Protein AF-A0A7L4R9Q5-F1 (afdb_monomer)

Radius of gyration: 20.65 Å; Cα contacts (8 Å, |Δi|>4): 278; chains: 1; bounding box: 43×70×48 Å

Foldseek 3Di:
DDDDDDDDDPPPPPVVNVVLVPPCPVPDDDDDDPDDDDPDDDDLQVRLVVVQVVLVPDQLVSNVVPDDDDPDDDPQRVLVVCVVVSHFFAAQLSVVNNVVVHPDDDDDDGQKDKAADAAPDFAAQKDWDWDDDPNAIAIEIEGDPPVRGRDGQKIKMAGPPQWDWDDPDRNYIYIDGHPPRIDMAHAQDNDDPFDAQADNPRRHGHDDGDDPDPDPD

Structure (mmCIF, N/CA/C/O backbone):
data_AF-A0A7L4R9Q5-F1
#
_entry.id   AF-A0A7L4R9Q5-F1
#
loop_
_atom_site.group_PDB
_atom_site.id
_atom_site.type_symbol
_atom_site.label_atom_id
_atom_site.label_alt_id
_atom_site.label_comp_id
_atom_site.label_asym_id
_atom_site.label_entity_id
_atom_site.label_seq_id
_atom_site.pdbx_PDB_ins_code
_atom_site.Cartn_x
_atom_site.Cartn_y
_atom_site.Cartn_z
_atom_site.occupancy
_atom_site.B_iso_or_equiv
_atom_site.auth_seq_id
_atom_site.auth_comp_id
_atom_site.auth_asym_id
_atom_site.auth_atom_id
_atom_site.pdbx_PDB_model_num
ATOM 1 N N . MET A 1 1 ? -23.147 -48.411 -27.641 1.00 33.69 1 MET A N 1
ATOM 2 C CA . MET A 1 1 ? -22.406 -47.589 -26.662 1.00 33.69 1 MET A CA 1
ATOM 3 C C . MET A 1 1 ? -21.949 -46.334 -27.390 1.00 33.69 1 MET A C 1
ATOM 5 O O . MET A 1 1 ? -21.093 -46.441 -28.255 1.00 33.69 1 MET A O 1
ATOM 9 N N . GLY A 1 2 ? -22.630 -45.205 -27.176 1.00 26.92 2 GLY A N 1
ATOM 10 C CA . GLY A 1 2 ? -22.383 -43.950 -27.895 1.00 26.92 2 GLY A CA 1
ATOM 11 C C . GLY A 1 2 ? -21.597 -42.968 -27.030 1.00 26.92 2 GLY A C 1
ATOM 12 O O . GLY A 1 2 ? -21.987 -42.714 -25.894 1.00 26.92 2 GLY A O 1
ATOM 13 N N . ASN A 1 3 ? -20.496 -42.443 -27.567 1.00 26.27 3 ASN A N 1
ATOM 14 C CA . ASN A 1 3 ? -19.662 -41.425 -26.931 1.00 26.27 3 ASN A CA 1
ATOM 15 C C . ASN A 1 3 ? -20.356 -40.056 -26.985 1.00 26.27 3 ASN A C 1
ATOM 17 O O . ASN A 1 3 ? -20.671 -39.564 -28.066 1.00 26.27 3 ASN A O 1
ATOM 21 N N . ILE A 1 4 ? -20.549 -39.426 -25.826 1.00 27.14 4 ILE A N 1
ATOM 22 C CA . ILE A 1 4 ? -20.999 -38.034 -25.715 1.00 27.14 4 ILE A CA 1
ATOM 23 C C . ILE A 1 4 ? -19.756 -37.137 -25.737 1.00 27.14 4 ILE A C 1
ATOM 25 O O . ILE A 1 4 ? -18.959 -37.141 -24.800 1.00 27.14 4 ILE A O 1
ATOM 29 N N . GLN A 1 5 ? -19.583 -36.368 -26.814 1.00 25.69 5 GLN A N 1
ATOM 30 C CA . GLN A 1 5 ? -18.637 -35.253 -26.860 1.00 25.69 5 GLN A CA 1
ATOM 31 C C . GLN A 1 5 ? -19.241 -34.056 -26.118 1.00 25.69 5 GLN A C 1
ATOM 33 O O . GLN A 1 5 ? -20.231 -33.476 -26.559 1.00 25.69 5 GLN A O 1
ATOM 38 N N . ILE A 1 6 ? -18.633 -33.668 -24.996 1.00 29.45 6 ILE A N 1
ATOM 39 C CA . ILE A 1 6 ? -18.955 -32.414 -24.310 1.00 29.45 6 ILE A CA 1
ATOM 40 C C . ILE A 1 6 ? -18.209 -31.293 -25.036 1.00 29.45 6 ILE A C 1
ATOM 42 O O . ILE A 1 6 ? -16.989 -31.161 -24.922 1.00 29.45 6 ILE A O 1
ATOM 46 N N . ALA A 1 7 ? -18.945 -30.496 -25.810 1.00 25.72 7 ALA A N 1
ATOM 47 C CA . ALA A 1 7 ? -18.434 -29.269 -26.400 1.00 25.72 7 ALA A CA 1
ATOM 48 C C . ALA A 1 7 ? -18.023 -28.300 -25.278 1.00 25.72 7 ALA A C 1
ATOM 50 O O . ALA A 1 7 ? -18.840 -27.910 -24.442 1.00 25.72 7 ALA A O 1
ATOM 51 N N . ARG A 1 8 ? -16.741 -27.919 -25.244 1.00 28.39 8 ARG A N 1
ATOM 52 C CA . ARG A 1 8 ? -16.249 -26.848 -24.370 1.00 28.39 8 ARG A CA 1
ATOM 53 C C . ARG A 1 8 ? -16.866 -25.529 -24.832 1.00 28.39 8 ARG A C 1
ATOM 55 O O . ARG A 1 8 ? -16.618 -25.096 -25.955 1.00 28.39 8 ARG A O 1
ATOM 62 N N . ALA A 1 9 ? -17.649 -24.899 -23.961 1.00 27.81 9 ALA A N 1
ATOM 63 C CA . ALA A 1 9 ? -18.104 -23.531 -24.163 1.00 27.81 9 ALA A CA 1
ATOM 64 C C . ALA A 1 9 ? -16.887 -22.591 -24.312 1.00 27.81 9 ALA A C 1
ATOM 66 O O . ALA A 1 9 ? 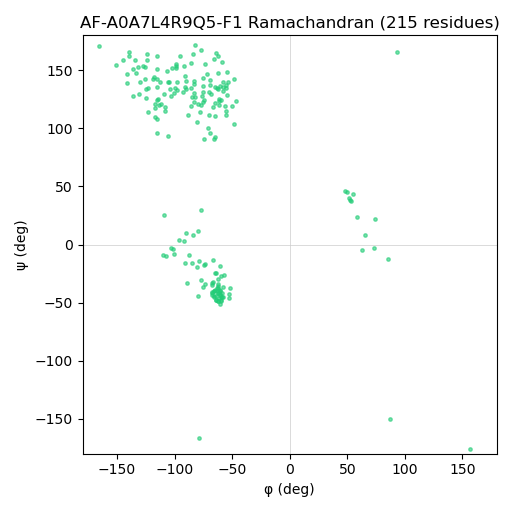-15.896 -22.764 -23.593 1.00 27.81 9 ALA A O 1
ATOM 67 N N . PRO A 1 10 ? -16.923 -21.608 -25.229 1.00 29.64 10 PRO A N 1
ATOM 68 C CA . PRO A 1 10 ? -15.861 -20.620 -25.336 1.00 29.64 10 PRO A CA 1
ATOM 69 C C . PRO A 1 10 ? -15.783 -19.806 -24.041 1.00 29.64 10 PRO A C 1
ATOM 71 O O . PRO A 1 10 ? -16.800 -19.362 -23.507 1.00 29.64 10 PRO A O 1
ATOM 74 N N . ALA A 1 11 ? -14.562 -19.618 -23.537 1.00 36.31 11 ALA A N 1
ATOM 75 C CA . ALA A 1 11 ? -14.293 -18.767 -22.389 1.00 36.31 11 ALA A CA 1
ATOM 76 C C . ALA A 1 11 ? -14.855 -17.367 -22.664 1.00 36.31 11 ALA A C 1
ATOM 78 O O . ALA A 1 11 ? -14.389 -16.671 -23.570 1.00 36.31 11 ALA A O 1
ATOM 79 N N . ILE A 1 12 ? -15.858 -16.964 -21.884 1.00 34.66 12 ILE A N 1
ATOM 80 C CA . ILE A 1 12 ? -16.375 -15.600 -21.870 1.00 34.66 12 ILE A CA 1
ATOM 81 C C . ILE A 1 12 ? -15.232 -14.722 -21.351 1.00 34.66 12 ILE A C 1
ATOM 83 O O . ILE A 1 12 ? -15.019 -14.579 -20.150 1.00 34.66 12 ILE A O 1
ATOM 87 N N . ARG A 1 13 ? -14.424 -14.185 -22.269 1.00 36.09 13 ARG A N 1
ATOM 88 C CA . ARG A 1 13 ? -13.497 -13.098 -21.967 1.00 36.09 13 ARG A CA 1
ATOM 89 C C . ARG A 1 13 ? -14.364 -11.902 -21.592 1.00 36.09 13 ARG A C 1
ATOM 91 O O . ARG A 1 13 ? -15.069 -11.371 -22.445 1.00 36.09 13 ARG A O 1
ATOM 98 N N . ASN A 1 14 ? -14.338 -11.519 -20.317 1.00 40.59 14 ASN A N 1
ATOM 99 C CA . ASN A 1 14 ? -15.022 -10.330 -19.816 1.00 40.59 14 ASN A CA 1
ATOM 100 C C . ASN A 1 14 ? -14.728 -9.136 -20.740 1.00 40.59 14 ASN A C 1
ATOM 102 O O . ASN A 1 14 ? -13.570 -8.777 -20.958 1.00 40.59 14 ASN A O 1
ATOM 106 N N . ALA A 1 15 ? -15.775 -8.505 -21.276 1.00 34.31 15 ALA A N 1
ATOM 107 C CA . ALA A 1 15 ? -15.655 -7.335 -22.149 1.00 34.31 15 ALA A CA 1
ATOM 108 C C . ALA A 1 15 ? -14.900 -6.171 -21.470 1.00 34.31 15 ALA A C 1
ATOM 110 O O . ALA A 1 15 ? -14.213 -5.404 -22.142 1.00 34.31 15 ALA A O 1
ATOM 111 N N . ALA A 1 16 ? -14.927 -6.103 -20.132 1.00 39.03 16 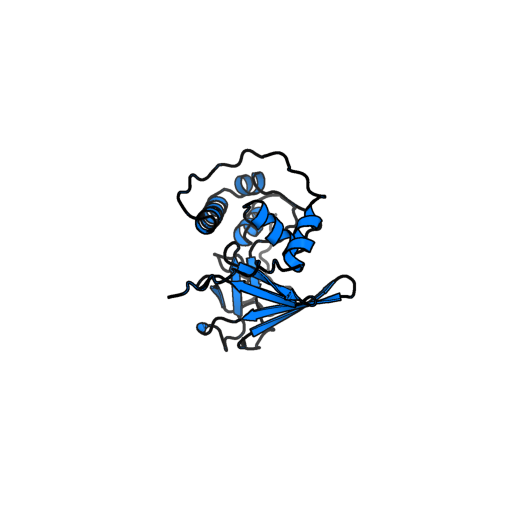ALA A N 1
ATOM 112 C CA . ALA A 1 16 ? -14.127 -5.171 -19.335 1.00 39.03 16 ALA A CA 1
ATOM 113 C C . ALA A 1 16 ? -12.607 -5.382 -19.498 1.00 39.03 16 ALA A C 1
ATOM 115 O O . ALA A 1 16 ? -11.849 -4.416 -19.550 1.00 39.03 16 ALA A O 1
ATOM 116 N N . THR A 1 17 ? -12.152 -6.630 -19.649 1.00 37.75 17 THR A N 1
ATOM 117 C CA . THR A 1 17 ? -10.731 -6.971 -19.830 1.00 37.75 17 THR A CA 1
ATOM 118 C C . THR A 1 17 ? -10.238 -6.603 -21.233 1.00 37.75 17 THR A C 1
ATOM 120 O O . THR A 1 17 ? -9.102 -6.170 -21.401 1.00 37.75 17 THR A O 1
ATOM 123 N N . VAL A 1 18 ? -11.105 -6.717 -22.247 1.00 36.16 18 VAL A N 1
ATOM 124 C CA . VAL A 1 18 ? -10.789 -6.332 -23.636 1.00 36.16 18 VAL A CA 1
ATOM 125 C C . VAL A 1 18 ? -10.799 -4.807 -23.811 1.00 36.16 18 VAL A C 1
ATOM 127 O O . VAL A 1 18 ? -9.944 -4.268 -24.510 1.00 36.16 18 VAL A O 1
ATOM 130 N N . ALA A 1 19 ? -11.706 -4.093 -23.135 1.00 41.53 19 ALA A N 1
ATOM 131 C CA . ALA A 1 19 ? -11.772 -2.632 -23.192 1.00 41.53 19 ALA A CA 1
ATOM 132 C C . ALA A 1 19 ? -10.557 -1.941 -22.535 1.00 41.53 19 ALA A C 1
ATOM 134 O O . ALA A 1 19 ? -10.117 -0.896 -23.015 1.00 41.53 19 ALA A O 1
ATOM 135 N N . MET A 1 20 ? -9.973 -2.523 -21.479 1.00 41.28 20 MET A N 1
ATOM 136 C CA . MET A 1 20 ? -8.791 -1.954 -20.813 1.00 41.28 20 MET A CA 1
ATOM 137 C C . MET A 1 20 ? -7.477 -2.187 -21.569 1.00 41.28 20 MET A C 1
ATOM 139 O O . MET A 1 20 ? -6.608 -1.316 -21.550 1.00 41.28 20 MET A O 1
ATOM 143 N N . ALA A 1 21 ? -7.345 -3.292 -22.309 1.00 39.50 21 ALA A N 1
ATOM 144 C CA . ALA A 1 21 ? -6.142 -3.585 -23.095 1.00 39.50 21 ALA A CA 1
ATOM 145 C C . ALA A 1 21 ? -5.831 -2.511 -24.164 1.00 39.50 21 ALA A C 1
ATOM 147 O O . ALA A 1 21 ? -4.667 -2.287 -24.491 1.00 39.50 21 ALA A O 1
ATOM 148 N N . ASN A 1 22 ? -6.852 -1.799 -24.660 1.00 43.31 22 ASN A N 1
ATOM 149 C CA . ASN A 1 22 ? -6.718 -0.776 -25.706 1.00 43.31 22 ASN A CA 1
ATOM 150 C C . ASN A 1 22 ? -6.386 0.642 -25.182 1.00 43.31 22 ASN A C 1
ATOM 152 O O . ASN A 1 22 ? -6.074 1.526 -25.977 1.00 43.31 22 ASN A O 1
ATOM 156 N N . ARG A 1 23 ? -6.417 0.895 -23.860 1.00 48.09 23 ARG A N 1
ATOM 157 C CA . ARG A 1 23 ? -6.129 2.231 -23.278 1.00 48.09 23 ARG A CA 1
ATOM 158 C C . ARG A 1 23 ? -4.643 2.575 -23.176 1.00 48.09 23 ARG A C 1
ATOM 160 O O . ARG A 1 23 ? -4.292 3.739 -22.985 1.00 48.09 23 ARG A O 1
ATOM 167 N N . PHE A 1 24 ? -3.767 1.588 -23.329 1.00 46.06 24 PHE A N 1
ATOM 168 C CA . PHE A 1 24 ? -2.327 1.767 -23.158 1.00 46.06 24 PHE A CA 1
ATOM 169 C C . PHE A 1 24 ? -1.569 2.014 -24.467 1.00 46.06 24 PHE A C 1
ATOM 171 O O . PHE A 1 24 ? -0.352 2.142 -24.428 1.00 46.06 24 PHE A O 1
ATOM 178 N N . GLY A 1 25 ? -2.257 2.133 -25.611 1.00 47.25 25 GLY A N 1
ATOM 179 C CA . GLY A 1 25 ? -1.619 2.421 -26.905 1.00 47.25 25 GLY A CA 1
ATOM 180 C C . GLY A 1 25 ? -0.860 3.757 -26.956 1.00 47.25 25 GLY A C 1
ATOM 181 O O . GLY A 1 25 ? 0.013 3.927 -27.797 1.00 47.25 25 GLY A O 1
ATOM 182 N N . LYS A 1 26 ? -1.145 4.686 -26.027 1.00 49.69 26 LYS A N 1
ATOM 183 C CA . LYS A 1 26 ? -0.392 5.945 -25.853 1.00 49.69 26 LYS A CA 1
ATOM 184 C C . LYS A 1 26 ? 0.990 5.766 -25.208 1.00 49.69 26 LYS A C 1
ATOM 186 O O . LYS A 1 26 ? 1.804 6.680 -25.275 1.00 49.69 26 LYS A O 1
ATOM 191 N N . TYR A 1 27 ? 1.248 4.626 -24.571 1.00 49.50 27 TYR A N 1
ATOM 192 C CA . TYR A 1 27 ? 2.529 4.313 -23.946 1.00 49.50 27 TYR A CA 1
ATOM 193 C C . TYR A 1 27 ? 3.238 3.294 -24.839 1.00 49.50 27 TYR A C 1
ATOM 195 O O . TYR A 1 27 ? 2.970 2.094 -24.764 1.00 49.50 27 TYR A O 1
ATOM 203 N N . GLY A 1 28 ? 4.079 3.788 -25.751 1.00 46.50 28 GLY A N 1
ATOM 204 C CA . GLY A 1 28 ? 4.957 2.931 -26.548 1.00 46.50 28 GLY A CA 1
ATOM 205 C C . GLY A 1 28 ? 5.955 2.172 -25.660 1.00 46.50 28 GLY A C 1
ATOM 206 O O . GLY A 1 28 ? 6.158 2.568 -24.509 1.00 46.50 28 GLY A O 1
ATOM 207 N N . PRO A 1 29 ? 6.579 1.091 -26.162 1.00 49.97 29 PRO A N 1
ATOM 208 C CA . PRO A 1 29 ? 7.675 0.436 -25.453 1.00 49.97 29 PRO A CA 1
ATOM 209 C C . PRO A 1 29 ? 8.780 1.468 -25.178 1.00 49.97 29 PRO A C 1
ATOM 211 O O . PRO A 1 29 ? 9.289 2.091 -26.109 1.00 49.97 29 PRO A O 1
ATOM 214 N N . MET A 1 30 ? 9.081 1.708 -23.899 1.00 49.09 30 MET A N 1
ATOM 215 C CA . MET A 1 30 ? 10.103 2.672 -23.475 1.00 49.09 30 MET A CA 1
ATOM 216 C C . MET A 1 30 ? 11.490 2.027 -23.456 1.00 49.09 30 MET A C 1
ATOM 218 O O . MET A 1 30 ? 11.611 0.808 -23.343 1.00 49.09 30 MET A O 1
ATOM 222 N N . GLU A 1 31 ? 12.526 2.863 -23.572 1.00 46.66 31 GLU A N 1
ATOM 223 C CA . GLU A 1 31 ? 13.923 2.430 -23.512 1.00 46.66 31 GLU A CA 1
ATOM 224 C C . GLU A 1 31 ? 14.207 1.645 -22.229 1.00 46.66 31 GLU A C 1
ATOM 226 O O . GLU A 1 31 ? 13.902 2.082 -21.117 1.00 46.66 31 GLU A O 1
ATOM 231 N N . GLU A 1 32 ? 14.806 0.472 -22.403 1.00 51.78 32 GLU A N 1
ATOM 232 C CA . GLU A 1 32 ? 15.179 -0.418 -21.317 1.00 51.78 32 GLU A CA 1
ATOM 233 C C . GLU A 1 32 ? 16.344 0.211 -20.539 1.00 51.78 32 GLU A C 1
ATOM 235 O O . GLU A 1 32 ? 17.459 0.347 -21.048 1.00 51.78 32 GLU A O 1
ATOM 240 N N . LYS A 1 33 ? 16.103 0.633 -19.294 1.00 53.91 33 LYS A N 1
ATOM 241 C CA . LYS A 1 33 ? 17.199 1.012 -18.395 1.00 53.91 33 LYS A CA 1
ATOM 242 C C . LYS A 1 33 ? 17.875 -0.257 -17.890 1.00 53.91 33 LYS A C 1
ATOM 244 O O . LYS A 1 33 ? 17.198 -1.195 -17.475 1.00 53.91 33 LYS A O 1
ATOM 249 N N . ALA A 1 34 ? 19.207 -0.270 -17.870 1.00 49.75 34 ALA A N 1
ATOM 250 C CA . ALA A 1 34 ? 19.975 -1.362 -17.282 1.00 49.75 34 ALA A CA 1
ATOM 251 C C . ALA A 1 34 ? 19.736 -1.411 -15.763 1.00 49.75 34 ALA A C 1
ATOM 253 O O . ALA A 1 34 ? 20.415 -0.745 -14.984 1.00 49.75 34 ALA A O 1
ATOM 254 N N . VAL A 1 35 ? 18.736 -2.182 -15.340 1.00 58.12 35 VAL A N 1
ATOM 255 C CA . VAL A 1 35 ? 18.466 -2.464 -13.930 1.00 58.12 35 VAL A CA 1
ATOM 256 C C . VAL A 1 35 ? 19.244 -3.713 -13.533 1.00 58.12 35 VAL A C 1
ATOM 258 O O . VAL A 1 35 ? 19.344 -4.669 -14.302 1.00 58.12 35 VAL A O 1
ATOM 261 N N . ARG A 1 36 ? 19.801 -3.723 -12.317 1.00 57.16 36 ARG A N 1
ATOM 262 C CA . ARG A 1 36 ? 20.402 -4.927 -11.735 1.00 57.16 36 ARG A CA 1
ATOM 263 C C . ARG A 1 36 ? 19.353 -6.042 -11.736 1.00 57.16 36 ARG A C 1
ATOM 265 O O . ARG A 1 36 ? 18.355 -5.957 -11.023 1.00 57.16 36 ARG A O 1
ATOM 272 N N . ASN A 1 37 ? 19.567 -7.061 -12.561 1.00 60.75 37 ASN A N 1
ATOM 273 C CA . ASN A 1 37 ? 18.665 -8.200 -12.640 1.00 60.75 37 ASN A CA 1
ATOM 274 C C . ASN A 1 37 ? 18.870 -9.091 -11.414 1.00 60.75 37 ASN A C 1
ATOM 276 O O . ASN A 1 37 ? 20.003 -9.420 -11.061 1.00 60.75 37 ASN A O 1
ATOM 280 N N . VAL A 1 38 ? 17.772 -9.471 -10.764 1.00 60.12 38 VAL A N 1
ATOM 281 C CA . VAL A 1 38 ? 17.788 -10.526 -9.750 1.00 60.12 38 VAL A CA 1
ATOM 282 C C . VAL A 1 38 ? 17.626 -11.848 -10.494 1.00 60.12 38 VAL A C 1
ATOM 284 O O . VAL A 1 38 ? 16.622 -12.044 -11.182 1.00 60.12 38 VAL A O 1
ATOM 287 N N . GLU A 1 39 ? 18.611 -12.739 -10.394 1.00 59.28 39 GLU A N 1
ATOM 288 C CA . GLU A 1 39 ? 18.452 -14.123 -10.842 1.00 59.28 39 GLU A CA 1
ATOM 289 C C . GLU A 1 39 ? 17.518 -14.833 -9.863 1.00 59.28 39 GLU A C 1
ATOM 291 O O . GLU A 1 39 ? 17.918 -15.208 -8.763 1.00 59.28 39 GLU A O 1
ATOM 296 N N . VAL A 1 40 ? 16.248 -14.973 -10.242 1.00 58.12 40 VAL A N 1
ATOM 297 C CA . VAL A 1 40 ? 15.243 -15.644 -9.413 1.00 58.12 40 VAL A CA 1
ATOM 298 C C . VAL A 1 40 ? 14.731 -16.879 -10.131 1.00 58.12 40 VAL A C 1
ATOM 300 O O . VAL A 1 40 ? 14.149 -16.783 -11.211 1.00 58.12 40 VAL A O 1
ATOM 303 N N . ALA A 1 41 ? 14.892 -18.040 -9.501 1.00 57.53 41 ALA A N 1
ATOM 304 C CA . ALA A 1 41 ? 14.099 -19.219 -9.818 1.00 57.53 41 ALA A CA 1
ATOM 305 C C . ALA A 1 41 ? 12.761 -19.122 -9.062 1.00 57.53 41 ALA A C 1
ATOM 307 O O . ALA A 1 41 ? 12.762 -18.991 -7.839 1.00 57.53 41 ALA A O 1
ATOM 308 N N . GLY A 1 42 ? 11.622 -19.162 -9.760 1.00 72.94 42 GLY A N 1
ATOM 309 C CA . GLY A 1 42 ? 10.304 -19.100 -9.116 1.00 72.94 42 GLY A CA 1
ATOM 310 C C . GLY A 1 42 ? 9.179 -18.597 -10.019 1.00 72.94 42 GLY A C 1
ATOM 311 O O . GLY A 1 42 ? 9.377 -18.360 -11.211 1.00 72.94 42 GLY A O 1
ATOM 312 N N . ASP A 1 43 ? 7.986 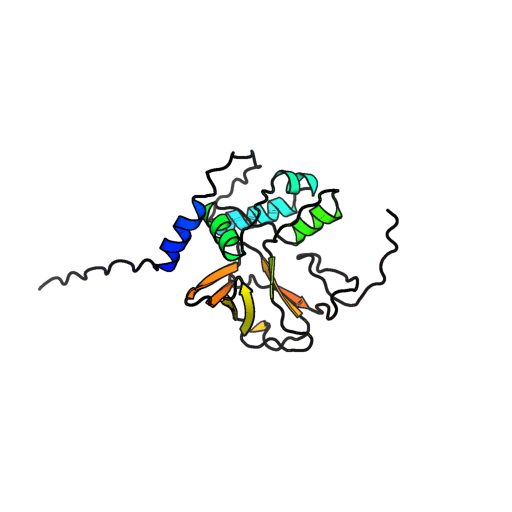-18.453 -9.437 1.00 85.50 43 ASP A N 1
ATOM 313 C CA . ASP A 1 43 ? 6.847 -17.807 -10.089 1.00 85.50 43 ASP A CA 1
ATOM 314 C C . ASP A 1 43 ? 6.976 -16.270 -10.093 1.00 85.50 43 ASP A C 1
ATOM 316 O O . ASP A 1 43 ? 7.828 -15.678 -9.426 1.00 85.50 43 ASP A O 1
ATOM 320 N N . GLU A 1 44 ? 6.128 -15.607 -10.883 1.00 83.50 44 GLU A N 1
ATOM 321 C CA . GLU A 1 44 ? 6.135 -14.146 -11.043 1.00 83.50 44 GLU A CA 1
ATOM 322 C C . GLU A 1 44 ? 5.951 -13.403 -9.711 1.00 83.50 44 GLU A C 1
ATOM 324 O O . GLU A 1 44 ? 6.586 -12.374 -9.475 1.00 83.50 44 GLU A O 1
ATOM 329 N N . LEU A 1 45 ? 5.123 -13.943 -8.815 1.00 86.50 45 LEU A N 1
ATOM 330 C CA . LEU A 1 45 ? 4.867 -13.350 -7.507 1.00 86.50 45 LEU A CA 1
ATOM 331 C C . LEU A 1 45 ? 6.128 -13.370 -6.635 1.00 86.50 45 LEU A C 1
ATOM 333 O O . LEU A 1 45 ? 6.486 -12.360 -6.030 1.00 86.50 45 LEU A O 1
ATOM 337 N N . SER A 1 46 ? 6.836 -14.499 -6.616 1.00 87.94 46 SER A N 1
ATOM 338 C CA . SER A 1 46 ? 8.106 -14.652 -5.905 1.00 87.94 46 SER A CA 1
ATOM 339 C C . SER A 1 46 ? 9.171 -13.706 -6.457 1.00 87.94 46 SER A C 1
ATOM 341 O O . SER A 1 46 ? 9.881 -13.064 -5.683 1.00 87.94 46 SER A O 1
ATOM 343 N N . TYR A 1 47 ? 9.236 -13.556 -7.782 1.00 88.56 47 TYR A N 1
ATOM 344 C CA . TYR A 1 47 ? 10.125 -12.595 -8.434 1.00 88.56 47 TYR A CA 1
ATOM 345 C C . TYR A 1 47 ? 9.840 -11.152 -7.988 1.00 88.56 47 TYR A C 1
ATOM 347 O O . TYR A 1 47 ? 10.756 -10.435 -7.580 1.00 88.56 47 TYR A O 1
ATOM 355 N N . LEU A 1 48 ? 8.574 -10.724 -8.004 1.00 90.44 48 LEU A N 1
ATOM 356 C CA . LEU A 1 48 ? 8.190 -9.365 -7.611 1.00 90.44 48 LEU A CA 1
ATOM 357 C C . LEU A 1 48 ? 8.444 -9.090 -6.121 1.00 90.44 48 LEU A C 1
ATOM 359 O O . LEU A 1 48 ? 8.956 -8.023 -5.780 1.00 90.44 48 LEU A O 1
ATOM 363 N N . ARG A 1 49 ? 8.173 -10.061 -5.240 1.00 91.00 49 ARG A N 1
ATOM 364 C CA . ARG A 1 49 ? 8.503 -9.960 -3.807 1.00 91.00 49 ARG A CA 1
ATOM 365 C C . ARG A 1 49 ? 10.007 -9.797 -3.583 1.00 91.00 49 ARG A C 1
ATOM 367 O O . ARG A 1 49 ? 10.419 -8.938 -2.814 1.00 91.00 49 ARG A O 1
ATOM 374 N N . GLN A 1 50 ? 10.842 -10.540 -4.305 1.00 89.50 50 GLN A N 1
ATOM 375 C CA . GLN A 1 50 ? 12.297 -10.388 -4.202 1.00 89.50 50 GLN A CA 1
ATOM 376 C C . GLN A 1 50 ? 12.795 -9.045 -4.740 1.00 89.50 50 GLN A C 1
ATOM 378 O O . GLN A 1 50 ? 13.714 -8.463 -4.169 1.00 89.50 50 GLN A O 1
ATOM 383 N N . ARG A 1 51 ? 12.176 -8.499 -5.797 1.00 90.12 51 ARG A N 1
ATOM 384 C CA . ARG A 1 51 ? 12.477 -7.127 -6.240 1.00 90.12 51 ARG A CA 1
ATOM 385 C C . ARG A 1 51 ? 12.135 -6.088 -5.176 1.00 90.12 51 ARG A C 1
ATOM 387 O O . ARG A 1 51 ? 12.850 -5.096 -5.070 1.00 90.12 51 ARG A O 1
ATOM 394 N N . CYS A 1 52 ? 11.079 -6.322 -4.403 1.00 91.19 52 CYS A N 1
ATOM 395 C CA . CYS A 1 52 ? 10.699 -5.475 -3.277 1.00 91.19 52 CYS A CA 1
ATOM 396 C C . CYS A 1 52 ? 11.817 -5.436 -2.224 1.00 91.19 52 CYS A C 1
ATOM 398 O O . CYS A 1 52 ? 12.334 -4.367 -1.902 1.00 91.19 52 CYS A O 1
ATOM 400 N N . GLU A 1 53 ? 12.299 -6.608 -1.807 1.00 92.06 53 GLU A N 1
ATOM 401 C CA . GLU A 1 53 ? 13.426 -6.724 -0.872 1.00 92.06 53 GLU A CA 1
ATOM 402 C C . GLU A 1 53 ? 14.729 -6.145 -1.440 1.00 92.06 53 GLU A C 1
ATOM 404 O O . GLU A 1 53 ? 15.484 -5.470 -0.737 1.00 92.06 53 GLU A O 1
ATOM 409 N N . MET A 1 54 ? 14.973 -6.324 -2.740 1.00 91.81 54 MET A N 1
ATOM 410 C CA . MET A 1 54 ? 16.116 -5.710 -3.408 1.00 91.81 54 MET A CA 1
ATOM 411 C C . MET A 1 54 ? 16.066 -4.179 -3.299 1.00 91.81 54 MET A C 1
ATOM 413 O O . MET A 1 54 ? 17.072 -3.579 -2.922 1.00 91.81 54 MET A O 1
ATOM 417 N N . LEU A 1 55 ? 14.924 -3.539 -3.584 1.00 91.88 55 LEU A N 1
ATOM 418 C CA . LEU A 1 55 ? 14.784 -2.083 -3.449 1.00 91.88 55 LEU A CA 1
ATOM 419 C C . LEU A 1 55 ? 15.016 -1.611 -2.009 1.00 91.88 55 LEU A C 1
ATOM 421 O O . LEU A 1 55 ? 15.683 -0.597 -1.798 1.00 91.88 55 LEU A O 1
ATOM 425 N N . ARG A 1 56 ? 14.530 -2.359 -1.013 1.00 93.44 56 ARG A N 1
ATOM 426 C CA . ARG A 1 56 ? 14.775 -2.053 0.407 1.00 93.44 56 ARG A CA 1
ATOM 427 C C . ARG A 1 56 ? 16.253 -2.104 0.770 1.00 93.44 56 ARG A C 1
ATOM 429 O O . ARG A 1 56 ? 16.719 -1.252 1.522 1.00 93.44 56 ARG A O 1
ATOM 436 N N . SER A 1 57 ? 16.998 -3.044 0.191 1.00 93.50 57 SER A N 1
ATOM 437 C CA . SER A 1 57 ? 18.439 -3.199 0.434 1.00 93.50 57 SER A CA 1
ATOM 438 C C . SER A 1 57 ? 19.324 -2.139 -0.241 1.00 93.50 57 SER A C 1
ATOM 440 O O . SER A 1 57 ? 20.486 -1.991 0.131 1.00 93.50 57 SER A O 1
ATOM 442 N N . MET A 1 58 ? 18.805 -1.413 -1.238 1.00 93.94 58 MET A N 1
ATOM 443 C CA . MET A 1 58 ? 19.537 -0.347 -1.933 1.00 93.94 58 MET A CA 1
ATOM 444 C C . MET A 1 58 ? 19.669 0.913 -1.071 1.00 93.94 58 MET A C 1
ATOM 446 O O . MET A 1 58 ? 18.814 1.184 -0.227 1.00 93.94 58 MET A O 1
ATOM 450 N N . THR A 1 59 ? 20.693 1.730 -1.340 1.00 94.44 59 THR A N 1
ATOM 451 C CA . THR A 1 59 ? 20.720 3.108 -0.819 1.00 94.44 59 THR A CA 1
ATOM 452 C C . THR A 1 59 ? 19.591 3.940 -1.448 1.00 94.44 59 THR A C 1
ATOM 454 O O . THR A 1 59 ? 19.096 3.581 -2.525 1.00 94.44 59 THR A O 1
ATOM 457 N N . PRO A 1 60 ? 19.177 5.057 -0.828 1.00 92.81 60 PRO A N 1
ATOM 458 C CA . PRO A 1 60 ? 18.163 5.947 -1.396 1.00 92.81 60 PRO A CA 1
ATOM 459 C C . PRO A 1 60 ? 18.480 6.402 -2.831 1.00 92.81 60 PRO A C 1
ATOM 461 O O . PRO A 1 60 ? 17.613 6.350 -3.702 1.00 92.81 60 PRO A O 1
ATOM 464 N N . GLU A 1 61 ? 19.730 6.764 -3.124 1.00 91.75 61 GLU A N 1
ATOM 465 C CA . GLU A 1 61 ? 20.170 7.216 -4.453 1.00 91.75 61 GLU A CA 1
ATOM 466 C C . GLU A 1 61 ? 20.109 6.084 -5.482 1.00 91.75 61 GLU A C 1
ATOM 468 O O . GLU A 1 61 ? 19.672 6.283 -6.619 1.00 91.75 61 GLU A O 1
ATOM 473 N N . GLN A 1 62 ? 20.521 4.879 -5.081 1.00 92.31 62 GLN A N 1
ATOM 474 C CA . GLN A 1 62 ? 20.457 3.694 -5.932 1.00 92.31 62 GLN A CA 1
ATOM 475 C C . GLN A 1 62 ? 19.008 3.337 -6.258 1.00 92.31 62 GLN A C 1
ATOM 477 O O . GLN A 1 62 ? 18.680 3.152 -7.431 1.00 92.31 62 GLN A O 1
ATOM 482 N N . ALA A 1 63 ? 18.138 3.298 -5.245 1.00 92.06 63 ALA A N 1
ATOM 483 C CA . ALA A 1 63 ? 16.717 3.037 -5.424 1.00 92.06 63 ALA A CA 1
ATOM 484 C C . ALA A 1 63 ? 16.077 4.093 -6.340 1.00 92.06 63 ALA A C 1
ATOM 486 O O . ALA A 1 63 ? 15.393 3.737 -7.295 1.00 92.06 63 ALA A O 1
ATOM 487 N N . PHE A 1 64 ? 16.372 5.379 -6.135 1.00 90.75 64 PHE A N 1
ATOM 488 C CA . PHE A 1 64 ? 15.866 6.453 -6.991 1.00 90.75 64 PHE A CA 1
ATOM 489 C C . PHE A 1 64 ? 16.307 6.308 -8.456 1.00 90.75 64 PHE A C 1
ATOM 491 O O . PHE A 1 64 ? 15.503 6.509 -9.366 1.00 90.75 64 PHE A O 1
ATOM 498 N N . SER A 1 65 ? 17.554 5.895 -8.705 1.00 89.44 65 SER A N 1
ATOM 499 C CA . SER A 1 65 ? 18.101 5.769 -10.065 1.00 89.44 65 SER A CA 1
ATOM 500 C C . SER A 1 65 ? 17.395 4.720 -10.938 1.00 89.44 65 SER A C 1
ATOM 502 O O . SER A 1 65 ? 17.393 4.837 -12.168 1.00 89.44 65 SER A O 1
ATOM 504 N N . VAL A 1 66 ? 16.765 3.719 -10.311 1.00 88.19 66 VAL A N 1
ATOM 505 C CA . VAL A 1 66 ? 16.078 2.609 -10.993 1.00 88.19 66 VAL A CA 1
ATOM 506 C C . VAL A 1 66 ? 14.557 2.772 -11.042 1.00 88.19 66 VAL A C 1
ATOM 508 O O . VAL A 1 66 ? 13.882 1.939 -11.645 1.00 88.19 66 VAL A O 1
ATOM 511 N N . ILE A 1 67 ? 14.004 3.819 -10.422 1.00 86.50 67 ILE A N 1
ATOM 512 C CA . ILE A 1 67 ? 12.563 4.081 -10.417 1.00 86.50 67 ILE A CA 1
ATOM 513 C C . ILE A 1 67 ? 12.147 4.806 -11.699 1.00 86.50 67 ILE A C 1
ATOM 515 O O . ILE A 1 67 ? 12.797 5.737 -12.182 1.00 86.50 67 ILE A O 1
ATOM 519 N N . GLU A 1 68 ? 11.011 4.384 -12.243 1.00 84.75 68 GLU A N 1
ATOM 520 C CA . GLU A 1 68 ? 10.344 5.026 -13.369 1.00 84.75 68 GLU A CA 1
ATOM 521 C C . GLU A 1 68 ? 9.109 5.786 -12.876 1.00 84.75 68 GLU A C 1
ATOM 523 O O . GLU A 1 68 ? 8.373 5.319 -12.009 1.00 84.75 68 GLU A O 1
ATOM 528 N N . SER A 1 69 ? 8.879 6.980 -13.425 1.00 82.50 69 SER A N 1
ATOM 529 C CA . SER A 1 69 ? 7.750 7.836 -13.052 1.00 82.50 69 SER A CA 1
ATOM 530 C C . SER A 1 69 ? 6.779 7.991 -14.215 1.00 82.50 69 SER A C 1
ATOM 532 O O . SER A 1 69 ? 7.155 8.468 -15.285 1.00 82.50 69 SER A O 1
ATOM 534 N N . HIS A 1 70 ? 5.508 7.670 -13.976 1.00 80.88 70 HIS A N 1
ATOM 535 C CA . HIS A 1 70 ? 4.426 7.855 -14.941 1.00 80.88 70 HIS A CA 1
ATOM 536 C C . HIS A 1 70 ? 3.419 8.884 -14.424 1.00 80.88 70 HIS A C 1
ATOM 538 O O . HIS A 1 70 ? 2.863 8.740 -13.338 1.00 80.88 70 HIS A O 1
ATOM 544 N N . LYS A 1 71 ? 3.161 9.929 -15.218 1.00 80.75 71 LYS A N 1
ATOM 545 C CA . LYS A 1 71 ? 2.155 10.952 -14.900 1.00 80.75 71 LYS A CA 1
ATOM 546 C C . LYS A 1 71 ? 0.794 10.579 -15.489 1.00 80.75 71 LYS A C 1
ATOM 548 O O . LYS A 1 71 ? 0.714 10.049 -16.597 1.00 80.75 71 LYS A O 1
ATOM 553 N N . GLY A 1 72 ? -0.272 10.924 -14.766 1.00 77.56 72 GLY A N 1
ATOM 554 C CA . GLY A 1 72 ? -1.649 10.824 -15.259 1.00 77.56 72 GLY A CA 1
ATOM 555 C C . GLY A 1 72 ? -2.211 9.402 -15.339 1.00 77.56 72 GLY A C 1
ATOM 556 O O . GLY A 1 72 ? -3.137 9.183 -16.114 1.00 77.56 72 GLY A O 1
ATOM 557 N N . LEU A 1 73 ? -1.648 8.455 -14.581 1.00 80.56 73 LEU A N 1
ATOM 558 C CA . LEU A 1 73 ? -2.263 7.147 -14.349 1.00 80.56 73 LEU A CA 1
ATOM 559 C C . LEU A 1 73 ? -3.134 7.214 -13.094 1.00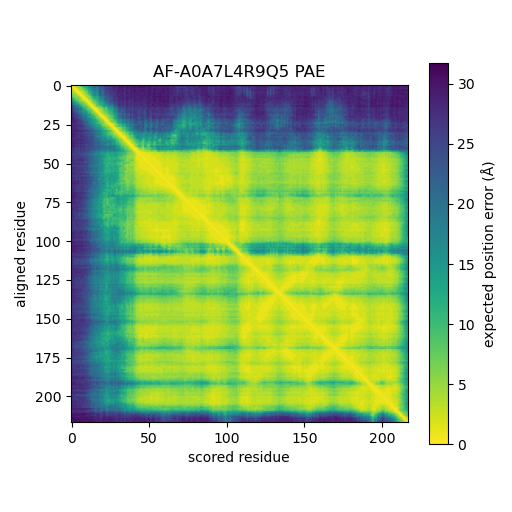 80.56 73 LEU A C 1
ATOM 561 O O . LEU A 1 73 ? -2.698 7.741 -12.069 1.00 80.56 73 LEU A O 1
ATOM 565 N N . ASN A 1 74 ? -4.341 6.656 -13.159 1.00 78.81 74 ASN A N 1
ATOM 566 C CA . ASN A 1 74 ? -5.094 6.333 -11.945 1.00 78.81 74 ASN A CA 1
ATOM 567 C C . ASN A 1 74 ? -4.629 4.987 -11.345 1.00 78.81 74 ASN A C 1
ATOM 569 O O . ASN A 1 74 ? -3.880 4.244 -11.975 1.00 78.81 74 ASN A O 1
ATOM 573 N N . VAL A 1 75 ? -5.101 4.648 -10.138 1.00 78.44 75 VAL A N 1
ATOM 574 C CA . VAL A 1 75 ? -4.721 3.412 -9.415 1.00 78.44 75 VAL A CA 1
ATOM 575 C C . VAL A 1 75 ? -4.895 2.148 -10.248 1.00 78.44 75 VAL A C 1
ATOM 577 O O . VAL A 1 75 ? -4.014 1.292 -10.271 1.00 78.44 75 VAL A O 1
ATOM 580 N N . SER A 1 76 ? -6.038 2.017 -10.924 1.00 79.31 76 SER A N 1
ATOM 581 C CA . SER A 1 76 ? -6.338 0.818 -11.711 1.00 79.31 76 SER A CA 1
ATOM 582 C C . SER A 1 76 ? -5.408 0.715 -12.917 1.00 79.31 76 SER A C 1
ATOM 584 O O . SER A 1 76 ? -4.884 -0.355 -13.203 1.00 79.31 76 SER A O 1
ATOM 586 N N . GLU A 1 77 ? -5.147 1.837 -13.590 1.00 82.38 77 GLU A N 1
ATOM 587 C CA . GLU A 1 77 ? -4.219 1.895 -14.722 1.00 82.38 77 GLU A CA 1
ATOM 588 C C . GLU A 1 77 ? -2.777 1.602 -14.300 1.00 82.38 77 GLU A C 1
ATOM 590 O O . GLU A 1 77 ? -2.077 0.889 -15.013 1.00 82.38 77 GLU A O 1
ATOM 595 N N . ALA A 1 78 ? -2.342 2.110 -13.144 1.00 85.69 78 ALA A N 1
ATOM 596 C CA . ALA A 1 78 ? -1.010 1.852 -12.607 1.00 85.69 78 ALA A CA 1
ATOM 597 C C . ALA A 1 78 ? -0.805 0.366 -12.273 1.00 85.69 78 ALA A C 1
ATOM 599 O O . ALA A 1 78 ? 0.217 -0.206 -12.645 1.00 85.69 78 ALA A O 1
ATOM 600 N N . LEU A 1 79 ? -1.788 -0.277 -11.633 1.00 86.38 79 LEU A N 1
ATOM 601 C CA . LEU A 1 79 ? -1.733 -1.706 -11.302 1.00 86.38 79 LEU A CA 1
ATOM 602 C C . LEU A 1 79 ? -1.746 -2.597 -12.546 1.00 86.38 79 LEU A C 1
ATOM 604 O O . LEU A 1 79 ? -0.948 -3.528 -12.644 1.00 86.38 79 LEU A O 1
ATOM 608 N N . GLU A 1 80 ? -2.614 -2.306 -13.516 1.00 85.31 80 GLU A N 1
ATOM 609 C CA . GLU A 1 80 ? -2.660 -3.057 -14.776 1.00 85.31 80 GLU A CA 1
ATOM 610 C C . GLU A 1 80 ? -1.375 -2.872 -15.592 1.00 85.31 80 GLU A C 1
ATOM 612 O O . GLU A 1 80 ? -0.856 -3.842 -16.147 1.00 85.31 80 GLU A O 1
ATOM 617 N N . LEU A 1 81 ? -0.812 -1.658 -15.625 1.00 86.56 81 LEU A N 1
ATOM 618 C CA . LEU A 1 81 ? 0.471 -1.393 -16.274 1.00 86.56 81 LEU A CA 1
ATOM 619 C C . LEU A 1 81 ? 1.607 -2.174 -15.605 1.00 86.56 81 LEU A C 1
ATOM 621 O O . LEU A 1 81 ? 2.361 -2.857 -16.297 1.00 86.56 81 LEU A O 1
ATOM 625 N N . ALA A 1 82 ? 1.694 -2.116 -14.272 1.00 88.50 82 ALA A N 1
ATOM 626 C CA . ALA A 1 82 ? 2.703 -2.831 -13.498 1.00 88.50 82 ALA A CA 1
ATOM 627 C C . ALA A 1 82 ? 2.627 -4.342 -13.745 1.00 88.50 82 ALA A C 1
ATOM 629 O O . ALA A 1 82 ? 3.642 -4.970 -14.035 1.00 88.50 82 ALA A O 1
ATOM 630 N N . LYS A 1 83 ? 1.422 -4.917 -13.738 1.00 86.12 83 LYS A N 1
ATOM 631 C CA . LYS A 1 83 ? 1.204 -6.332 -14.048 1.00 86.12 83 LYS A CA 1
ATOM 632 C C . LYS A 1 83 ? 1.587 -6.679 -15.487 1.00 86.12 83 LYS A C 1
ATOM 634 O O . LYS A 1 83 ? 2.302 -7.647 -15.721 1.00 86.12 83 LYS A O 1
ATOM 639 N N . ARG A 1 84 ? 1.140 -5.884 -16.464 1.00 85.62 84 ARG A N 1
ATOM 640 C CA . ARG A 1 84 ? 1.441 -6.098 -17.889 1.00 85.62 84 ARG A CA 1
ATOM 641 C C . ARG A 1 84 ? 2.944 -6.081 -18.162 1.00 85.62 84 ARG A C 1
ATOM 643 O O . ARG A 1 84 ? 3.430 -6.889 -18.948 1.00 85.62 84 ARG A O 1
ATOM 650 N N . GLU A 1 85 ? 3.658 -5.155 -17.532 1.00 86.62 85 GLU A N 1
ATOM 651 C CA . GLU A 1 85 ? 5.099 -4.957 -17.716 1.00 86.62 85 GLU A CA 1
ATOM 652 C C . GLU A 1 85 ? 5.949 -5.747 -16.717 1.00 86.62 85 GLU A C 1
ATOM 654 O O . GLU A 1 85 ? 7.172 -5.637 -16.743 1.00 86.62 85 GLU A O 1
ATOM 659 N N . LYS A 1 86 ? 5.322 -6.556 -15.849 1.00 85.75 86 LYS A N 1
ATOM 660 C CA . LYS A 1 86 ? 5.989 -7.318 -14.781 1.00 85.75 86 LYS A CA 1
ATOM 661 C C . LYS A 1 86 ? 6.878 -6.432 -13.899 1.00 85.75 86 LYS A C 1
ATOM 663 O O . LYS A 1 86 ? 7.976 -6.816 -13.489 1.00 85.75 86 LYS A O 1
ATOM 668 N N . LYS A 1 87 ? 6.399 -5.219 -13.631 1.00 88.00 87 LYS A N 1
ATOM 669 C CA . LYS A 1 87 ? 7.057 -4.205 -12.809 1.00 88.00 87 LYS A CA 1
ATOM 670 C C . LYS A 1 87 ? 6.491 -4.197 -11.394 1.00 88.00 87 LYS A C 1
ATOM 672 O O . LYS A 1 87 ? 5.342 -4.559 -11.142 1.00 88.00 87 LYS A O 1
ATOM 677 N N . LEU A 1 88 ? 7.3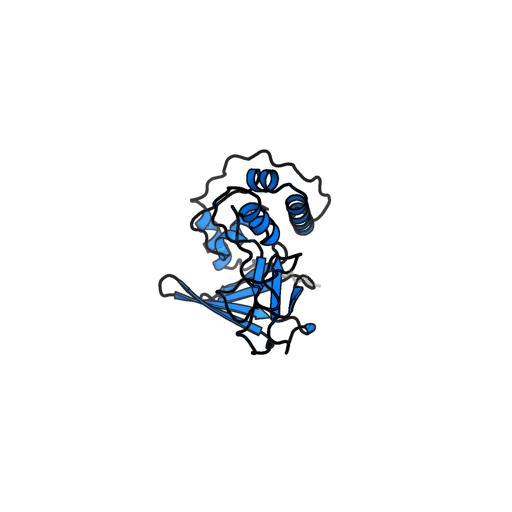36 -3.754 -10.470 1.00 91.06 88 LEU A N 1
ATOM 678 C CA . LEU A 1 88 ? 6.978 -3.490 -9.086 1.00 91.06 88 LEU A CA 1
ATOM 679 C C . LEU A 1 88 ? 6.530 -2.031 -8.952 1.00 91.06 88 LEU A C 1
ATOM 681 O O . LEU A 1 88 ? 7.219 -1.135 -9.437 1.00 91.06 88 LEU A O 1
ATOM 685 N N . ILE A 1 89 ? 5.411 -1.791 -8.268 1.00 91.94 89 ILE A N 1
ATOM 686 C CA . ILE A 1 89 ? 5.073 -0.450 -7.782 1.00 91.94 89 ILE A CA 1
ATOM 687 C C . ILE A 1 89 ? 5.824 -0.228 -6.468 1.00 91.94 89 ILE A C 1
ATOM 689 O O . ILE A 1 89 ? 5.741 -1.055 -5.565 1.00 91.94 89 ILE A O 1
ATOM 693 N N . VAL A 1 90 ? 6.569 0.873 -6.381 1.00 92.12 90 VAL A N 1
ATOM 694 C CA . VAL A 1 90 ? 7.500 1.159 -5.279 1.00 92.12 90 VAL A CA 1
ATOM 695 C C . VAL A 1 90 ? 6.758 1.255 -3.939 1.00 92.12 90 VAL A C 1
ATOM 697 O O . VAL A 1 90 ? 5.865 2.094 -3.830 1.00 92.12 90 VAL A O 1
ATOM 700 N N . PRO A 1 91 ? 7.117 0.458 -2.918 1.00 93.44 91 PRO A N 1
ATOM 701 C CA . PRO A 1 91 ? 6.524 0.538 -1.582 1.00 93.44 91 PRO A CA 1
ATOM 702 C C . PRO A 1 91 ? 6.674 1.907 -0.910 1.00 93.44 91 PRO A C 1
ATOM 704 O O . PRO A 1 91 ? 7.591 2.673 -1.219 1.00 93.44 91 PRO A O 1
ATOM 707 N N . ASN A 1 92 ? 5.793 2.198 0.047 1.00 93.50 92 ASN A N 1
ATOM 708 C CA . ASN A 1 92 ? 5.803 3.458 0.783 1.00 93.50 92 ASN A CA 1
ATOM 709 C C . ASN A 1 92 ? 7.083 3.666 1.593 1.00 93.50 92 ASN A C 1
ATOM 711 O O . ASN A 1 92 ? 7.615 4.769 1.585 1.00 93.50 92 ASN A O 1
ATOM 715 N N . ASP A 1 93 ? 7.609 2.621 2.234 1.00 93.62 93 ASP A N 1
ATOM 716 C CA . ASP A 1 93 ? 8.830 2.715 3.034 1.00 93.62 93 ASP A CA 1
ATOM 717 C C . ASP A 1 93 ? 10.049 3.109 2.192 1.00 93.62 93 ASP A C 1
ATOM 719 O O . ASP A 1 93 ? 10.833 3.976 2.580 1.00 93.62 93 ASP A O 1
ATOM 723 N N . VAL A 1 94 ? 10.166 2.539 0.991 1.00 93.38 94 VAL A N 1
ATOM 724 C CA . VAL A 1 94 ? 11.223 2.892 0.036 1.00 93.38 94 VAL A CA 1
ATOM 725 C C . VAL A 1 94 ? 11.037 4.321 -0.475 1.00 93.38 94 VAL A C 1
ATOM 727 O O . VAL A 1 94 ? 12.006 5.076 -0.560 1.00 93.38 94 VAL A O 1
ATOM 730 N N . HIS A 1 95 ? 9.803 4.703 -0.810 1.00 90.75 95 HIS A N 1
ATOM 731 C CA . HIS A 1 95 ? 9.486 6.041 -1.302 1.00 90.75 95 HIS A CA 1
ATOM 732 C C . HIS A 1 95 ? 9.788 7.128 -0.259 1.00 90.75 95 HIS A C 1
ATOM 734 O O . HIS A 1 95 ? 10.470 8.103 -0.575 1.00 90.75 95 HIS A O 1
ATOM 740 N N . ASP A 1 96 ? 9.329 6.941 0.980 1.00 89.56 96 ASP A N 1
ATOM 741 C CA . ASP A 1 96 ? 9.553 7.859 2.101 1.00 89.56 96 ASP A CA 1
ATOM 742 C C . ASP A 1 96 ? 11.046 8.030 2.399 1.00 89.56 96 ASP A C 1
ATOM 744 O O . ASP A 1 96 ? 11.539 9.154 2.517 1.00 89.56 96 ASP A O 1
ATOM 748 N N . ARG A 1 97 ? 11.807 6.928 2.395 1.00 91.25 97 ARG A N 1
ATOM 749 C CA . ARG A 1 97 ? 13.264 6.964 2.561 1.00 91.25 97 ARG A CA 1
ATOM 750 C C . ARG A 1 97 ? 13.945 7.810 1.486 1.00 91.25 97 ARG A C 1
ATOM 752 O O . ARG A 1 97 ? 14.801 8.631 1.794 1.00 91.25 97 ARG A O 1
ATOM 759 N N . ILE A 1 98 ? 13.552 7.654 0.221 1.00 91.38 98 ILE A N 1
ATOM 760 C CA . ILE A 1 98 ? 14.104 8.468 -0.869 1.00 91.38 98 ILE A CA 1
ATOM 761 C C . ILE A 1 98 ? 13.788 9.951 -0.647 1.00 91.38 98 ILE A C 1
ATOM 763 O O . ILE A 1 98 ? 14.685 10.781 -0.771 1.00 91.38 98 ILE A O 1
ATOM 767 N N . LEU A 1 99 ? 12.547 10.299 -0.303 1.00 88.75 99 LEU A N 1
ATOM 768 C CA . LEU A 1 99 ? 12.150 11.697 -0.109 1.00 88.75 99 LEU A CA 1
ATOM 769 C C . LEU A 1 99 ? 12.817 12.367 1.098 1.00 88.75 99 LEU A C 1
ATOM 771 O O . LEU A 1 99 ? 13.041 13.575 1.078 1.00 88.75 99 LEU A O 1
ATOM 775 N N . THR A 1 100 ? 13.100 11.610 2.155 1.00 87.00 100 THR A N 1
ATOM 776 C CA . THR A 1 100 ? 13.655 12.145 3.407 1.00 87.00 100 THR A CA 1
ATOM 777 C C . THR A 1 100 ? 15.184 12.185 3.409 1.00 87.00 100 THR A C 1
ATOM 779 O O . THR A 1 100 ? 15.778 13.103 3.986 1.00 87.00 100 THR A O 1
ATOM 782 N N . GLU A 1 101 ? 15.830 11.229 2.739 1.00 90.12 101 GLU A N 1
ATOM 783 C CA . GLU A 1 101 ? 17.288 11.062 2.749 1.00 90.12 101 GLU A CA 1
ATOM 784 C C . GLU A 1 101 ? 17.978 11.621 1.496 1.00 90.12 101 GLU A C 1
ATOM 786 O O . GLU A 1 101 ? 19.200 11.739 1.479 1.00 90.12 101 GLU A O 1
ATOM 791 N N . THR A 1 102 ? 17.223 12.031 0.472 1.00 86.62 102 THR A N 1
ATOM 792 C CA . THR A 1 102 ? 17.770 12.672 -0.736 1.00 86.62 102 THR A CA 1
ATOM 793 C C . THR A 1 102 ? 17.140 14.043 -0.991 1.00 86.62 102 THR A C 1
ATOM 795 O O . THR A 1 102 ? 16.063 14.348 -0.489 1.00 86.62 102 THR A O 1
ATOM 798 N N . ASP A 1 103 ? 17.765 14.859 -1.845 1.00 81.38 103 ASP A N 1
ATOM 799 C CA . ASP A 1 103 ? 17.177 16.119 -2.338 1.00 81.38 103 ASP A CA 1
ATOM 800 C C . ASP A 1 103 ? 16.162 15.908 -3.481 1.00 81.38 103 ASP A C 1
ATOM 802 O O . ASP A 1 103 ? 15.753 16.857 -4.163 1.00 81.38 103 ASP A O 1
ATOM 806 N N . SER A 1 104 ? 15.753 14.660 -3.736 1.00 77.62 104 SER A N 1
ATOM 807 C CA . SER A 1 104 ? 14.799 14.368 -4.798 1.00 77.62 104 SER A CA 1
ATOM 808 C C . SER A 1 104 ? 13.409 14.895 -4.437 1.00 77.62 104 SER A C 1
ATOM 810 O O . SER A 1 104 ? 12.870 14.678 -3.355 1.00 77.62 104 SER A O 1
ATOM 812 N N . ARG A 1 105 ? 12.799 15.609 -5.383 1.00 74.12 105 ARG A N 1
ATOM 813 C CA . ARG A 1 105 ? 11.407 16.051 -5.291 1.00 74.12 105 ARG A CA 1
ATOM 814 C C . ARG A 1 105 ? 10.628 15.362 -6.392 1.00 74.12 105 ARG A C 1
ATOM 816 O O . ARG A 1 105 ? 10.629 15.821 -7.534 1.00 74.12 105 ARG A O 1
AT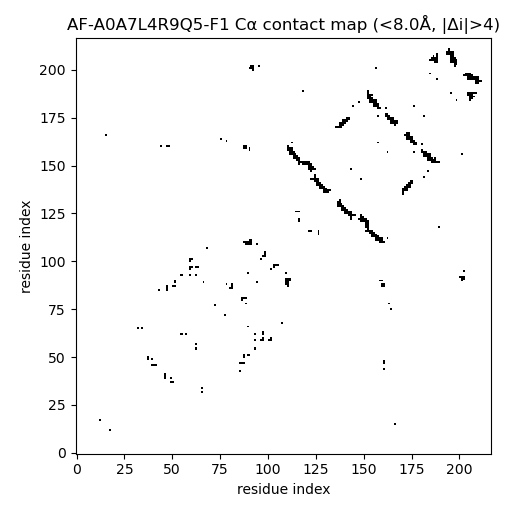OM 823 N N . TYR A 1 106 ? 9.979 14.253 -6.063 1.00 72.31 106 TYR A N 1
ATOM 824 C CA . TYR A 1 106 ? 9.060 13.587 -6.975 1.00 72.31 106 TYR A CA 1
ATOM 825 C C . TYR A 1 106 ? 7.767 13.226 -6.248 1.00 72.31 106 TYR A C 1
ATOM 827 O O . TYR A 1 106 ? 7.752 13.001 -5.043 1.00 72.31 106 TYR A O 1
ATOM 835 N N . VAL A 1 107 ? 6.661 13.257 -6.987 1.00 60.28 107 VAL A N 1
ATOM 836 C CA . VAL A 1 107 ? 5.341 12.882 -6.480 1.00 60.28 107 VAL A CA 1
ATOM 837 C C . VAL A 1 107 ? 5.000 11.556 -7.125 1.00 60.28 107 VAL A C 1
ATOM 839 O O . VAL A 1 107 ? 4.851 11.491 -8.348 1.00 60.28 107 VAL A O 1
ATOM 842 N N . ALA A 1 108 ? 4.888 10.513 -6.315 1.00 67.31 108 ALA A N 1
ATOM 843 C CA . ALA A 1 108 ? 4.486 9.203 -6.780 1.00 67.31 108 ALA A CA 1
ATOM 844 C C . ALA A 1 108 ? 3.389 8.624 -5.894 1.00 67.31 108 ALA A C 1
ATOM 846 O O . ALA A 1 108 ? 3.254 8.931 -4.712 1.00 67.31 108 ALA A O 1
ATOM 847 N N . TRP A 1 109 ? 2.589 7.772 -6.520 1.00 74.69 109 TRP A N 1
ATOM 848 C CA . TRP A 1 109 ? 1.783 6.805 -5.801 1.00 74.69 109 TRP A CA 1
ATOM 849 C C . TRP A 1 109 ? 2.708 5.695 -5.322 1.00 74.69 109 TRP A C 1
ATOM 851 O O . TRP A 1 109 ? 3.626 5.302 -6.046 1.00 74.69 109 TRP A O 1
ATOM 861 N N . THR A 1 110 ? 2.446 5.177 -4.131 1.00 86.56 110 THR A N 1
ATOM 862 C CA . THR A 1 110 ? 3.204 4.058 -3.582 1.00 86.56 110 THR A CA 1
ATOM 863 C C . THR A 1 110 ? 2.442 2.756 -3.800 1.00 86.56 110 THR A C 1
ATOM 865 O O . THR A 1 110 ? 1.218 2.724 -3.947 1.00 86.56 110 THR A O 1
ATOM 868 N N . GLY A 1 111 ? 3.176 1.653 -3.832 1.00 91.56 111 GLY A N 1
ATOM 869 C CA . GLY A 1 111 ? 2.667 0.291 -3.890 1.00 91.56 111 GLY A CA 1
ATOM 870 C C . GLY A 1 111 ? 2.151 -0.188 -2.539 1.00 91.56 111 GLY A C 1
ATOM 871 O O . GLY A 1 111 ? 2.238 -1.375 -2.267 1.00 91.56 111 GLY A O 1
ATOM 872 N N . THR A 1 112 ? 1.647 0.702 -1.684 1.00 94.69 112 THR A N 1
ATOM 873 C CA . THR A 1 112 ? 1.160 0.377 -0.340 1.00 94.69 112 THR A CA 1
ATOM 874 C C . THR A 1 112 ? -0.292 0.822 -0.224 1.00 94.69 112 THR A C 1
ATOM 876 O O . THR A 1 112 ? -0.600 2.012 -0.276 1.00 94.69 112 THR A O 1
ATOM 879 N N . ALA A 1 113 ? -1.203 -0.135 -0.072 1.00 94.31 113 ALA A N 1
ATOM 880 C CA . ALA A 1 113 ? -2.597 0.151 0.222 1.00 94.31 113 ALA A CA 1
ATOM 881 C C . ALA A 1 113 ? -2.775 0.323 1.734 1.00 94.31 113 ALA A C 1
ATOM 883 O O . ALA A 1 113 ? -2.394 -0.546 2.517 1.00 94.31 113 ALA A O 1
ATOM 884 N N . VAL A 1 114 ? -3.379 1.445 2.120 1.00 94.44 114 VAL A N 1
ATOM 885 C CA . VAL A 1 114 ? -3.630 1.843 3.508 1.00 94.44 114 VAL A CA 1
ATOM 886 C C . VAL A 1 114 ? -5.144 1.921 3.706 1.00 94.44 114 VAL A C 1
ATOM 888 O O . VAL A 1 114 ? -5.817 2.781 3.140 1.00 94.44 114 VAL A O 1
ATOM 891 N N . ILE A 1 115 ? -5.692 0.978 4.466 1.00 95.88 115 ILE A N 1
ATOM 892 C CA . ILE A 1 115 ? -7.129 0.719 4.605 1.00 95.88 115 ILE A CA 1
ATOM 893 C C . ILE A 1 115 ? -7.535 1.007 6.046 1.00 95.88 115 ILE A C 1
ATOM 895 O O . ILE A 1 115 ? -7.213 0.245 6.955 1.00 95.88 115 ILE A O 1
ATOM 899 N N . TYR A 1 116 ? -8.256 2.098 6.265 1.00 93.19 116 TYR A N 1
ATOM 900 C CA . TYR A 1 116 ? -8.707 2.508 7.591 1.00 93.19 116 TYR A CA 1
ATOM 901 C C . TYR A 1 116 ? -10.212 2.764 7.601 1.00 93.19 116 TYR A C 1
ATOM 903 O O . TYR A 1 116 ? -10.817 3.091 6.579 1.00 93.19 116 TYR A O 1
ATOM 911 N N . GLU A 1 117 ? -10.801 2.610 8.779 1.00 92.31 117 GLU A N 1
ATOM 912 C CA . GLU A 1 117 ? -12.101 3.183 9.108 1.00 92.31 117 GLU A CA 1
ATOM 913 C C . GLU A 1 117 ? -11.903 4.515 9.829 1.00 92.31 117 GLU A C 1
ATOM 915 O O . GLU A 1 117 ? -10.820 4.809 10.339 1.00 92.31 117 GLU A O 1
ATOM 920 N N . VAL A 1 118 ? -12.952 5.336 9.870 1.00 88.88 118 VAL A N 1
ATOM 921 C CA . VAL A 1 118 ? -12.895 6.603 10.615 1.00 88.88 118 VAL A CA 1
ATOM 922 C C . VAL A 1 118 ? -12.471 6.361 12.077 1.00 88.88 118 VAL A C 1
ATOM 924 O O . VAL A 1 118 ? -12.803 5.310 12.635 1.00 88.88 118 VAL A O 1
ATOM 927 N N . PRO A 1 119 ? -11.759 7.310 12.720 1.00 87.25 119 PRO A N 1
ATOM 928 C CA . PRO A 1 119 ? -11.310 7.153 14.100 1.00 87.25 119 PRO A CA 1
ATOM 929 C C . PRO A 1 119 ? -12.421 6.678 15.043 1.00 87.25 119 PRO A C 1
ATOM 931 O O . PRO A 1 119 ? -13.575 7.080 14.912 1.00 87.25 119 PRO A O 1
ATOM 934 N N . ASP A 1 120 ? -12.055 5.814 15.990 1.00 89.12 120 ASP A N 1
ATOM 935 C CA . ASP A 1 120 ?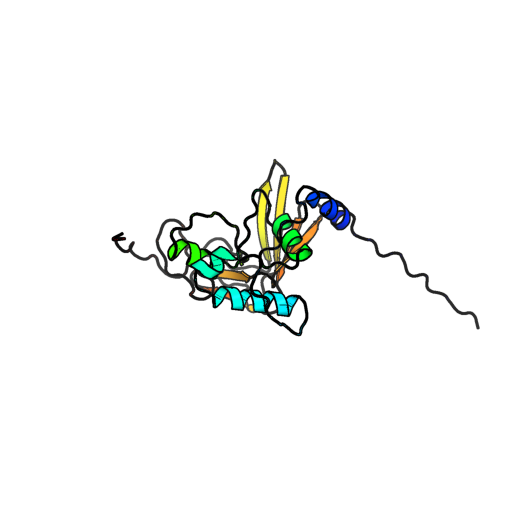 -12.928 5.183 16.989 1.00 89.12 120 ASP A CA 1
ATOM 936 C C . ASP A 1 120 ? -14.032 4.259 16.447 1.00 89.12 120 ASP A C 1
ATOM 938 O O . ASP A 1 120 ? -14.685 3.568 17.232 1.00 89.12 120 ASP A O 1
ATOM 942 N N . LYS A 1 121 ? -14.207 4.157 15.126 1.00 94.44 121 LYS A N 1
ATOM 943 C CA . LYS A 1 121 ? -15.113 3.179 14.528 1.00 94.44 121 LYS A CA 1
ATOM 944 C C . LYS A 1 121 ? -14.415 1.818 14.407 1.00 94.44 121 LYS A C 1
ATOM 946 O O . LYS A 1 121 ? -13.290 1.752 13.909 1.00 94.44 121 LYS A O 1
ATOM 951 N N . PRO A 1 122 ? -15.051 0.724 14.862 1.00 96.19 122 PRO A N 1
ATOM 952 C CA . PRO A 1 122 ? -14.486 -0.607 14.703 1.00 96.19 122 PRO A CA 1
ATOM 953 C C . PRO A 1 122 ? -14.558 -1.051 13.243 1.00 96.19 122 PRO A C 1
ATOM 955 O O . PRO A 1 122 ? -15.533 -0.751 12.548 1.00 96.19 122 PRO A O 1
ATOM 958 N N . PHE A 1 123 ? -13.571 -1.827 12.798 1.00 97.25 123 PHE A N 1
ATOM 959 C CA . PHE A 1 123 ? -13.674 -2.527 11.524 1.00 97.25 123 PHE A CA 1
ATOM 960 C C . PHE A 1 123 ? -14.880 -3.471 11.533 1.00 97.25 123 PHE A C 1
ATOM 962 O O . PHE A 1 123 ? -14.998 -4.339 12.399 1.00 97.25 123 PHE A O 1
ATOM 969 N N . GLY A 1 124 ? -15.774 -3.306 10.559 1.00 97.00 124 GLY A N 1
ATOM 970 C CA . GLY A 1 124 ? -16.794 -4.306 10.254 1.00 97.00 124 GLY A CA 1
ATOM 971 C C . GLY A 1 124 ? -16.215 -5.464 9.440 1.00 97.00 124 GLY A C 1
ATOM 972 O O . GLY A 1 124 ? -15.005 -5.584 9.270 1.00 97.00 124 GLY A O 1
ATOM 973 N N . GLU A 1 125 ? -17.091 -6.284 8.865 1.00 97.94 125 GLU A N 1
ATOM 974 C CA . GLU A 1 125 ? -16.692 -7.341 7.920 1.00 97.94 125 GLU A CA 1
ATOM 975 C C . GLU A 1 125 ? -16.082 -6.776 6.629 1.00 97.94 125 GLU A C 1
ATOM 977 O O . GLU A 1 125 ? -15.324 -7.455 5.938 1.00 97.94 125 GLU A O 1
ATOM 982 N N . LYS A 1 126 ? -16.424 -5.528 6.284 1.00 97.19 126 LYS A N 1
ATOM 983 C CA . LYS A 1 126 ? -15.961 -4.853 5.073 1.00 97.19 126 LYS A CA 1
ATOM 984 C C . LYS A 1 126 ? -15.676 -3.384 5.329 1.00 97.19 126 LYS A C 1
ATOM 986 O O . LYS A 1 126 ? -16.409 -2.731 6.069 1.00 97.19 126 LYS A O 1
ATOM 991 N N . VAL A 1 127 ? -14.681 -2.860 4.622 1.00 96.50 127 VAL A N 1
ATOM 992 C CA . VAL A 1 127 ? -14.453 -1.419 4.463 1.00 96.50 127 VAL A CA 1
ATOM 993 C C . VAL A 1 127 ? -14.918 -1.008 3.071 1.00 96.50 127 VAL A C 1
ATOM 995 O O . VAL A 1 127 ? -14.624 -1.691 2.087 1.00 96.50 127 VAL A O 1
ATOM 998 N N . ILE A 1 128 ? -15.671 0.090 2.989 1.00 95.56 128 ILE A N 1
ATOM 999 C CA . ILE A 1 128 ? -16.222 0.616 1.737 1.00 95.56 128 ILE A CA 1
ATOM 1000 C C . ILE A 1 128 ? -15.622 1.995 1.480 1.00 95.56 128 ILE A C 1
ATOM 1002 O O . ILE A 1 128 ? -15.857 2.937 2.233 1.00 95.56 128 ILE A O 1
ATOM 1006 N N . PHE A 1 129 ? -14.892 2.116 0.379 1.00 91.44 129 PHE A N 1
ATOM 1007 C CA . PHE A 1 129 ? -14.322 3.367 -0.099 1.00 91.44 129 PHE A CA 1
ATOM 1008 C C . PHE A 1 129 ? -15.201 3.911 -1.210 1.00 91.44 129 PHE A C 1
ATOM 1010 O O . PHE A 1 129 ? -15.509 3.190 -2.157 1.00 91.44 129 PHE A O 1
ATOM 1017 N N . ASN A 1 130 ? -15.568 5.184 -1.120 1.00 91.69 130 ASN A N 1
ATOM 1018 C CA . ASN A 1 130 ? -16.289 5.875 -2.180 1.00 91.69 130 ASN A CA 1
ATOM 1019 C C . ASN A 1 130 ? -15.492 7.103 -2.601 1.00 91.69 130 ASN A C 1
ATOM 1021 O O . ASN A 1 130 ? -15.029 7.859 -1.747 1.00 91.69 130 ASN A O 1
ATOM 1025 N N . TRP A 1 131 ? -15.347 7.315 -3.903 1.00 89.44 131 TRP A N 1
ATOM 1026 C CA . TRP A 1 131 ? -14.713 8.512 -4.450 1.00 89.44 131 TRP A CA 1
ATOM 1027 C C . TRP A 1 131 ? -15.391 8.917 -5.759 1.00 89.44 131 TRP A C 1
ATOM 1029 O O . TRP A 1 131 ? -16.058 8.107 -6.398 1.00 89.44 131 TRP A O 1
ATOM 1039 N N . ASN A 1 132 ? -15.238 10.180 -6.153 1.00 86.62 132 ASN A N 1
ATOM 1040 C CA . ASN A 1 132 ? -15.817 10.711 -7.384 1.00 86.62 132 ASN A CA 1
ATOM 1041 C C . ASN A 1 132 ? -14.701 11.119 -8.349 1.00 86.62 132 ASN A C 1
ATOM 1043 O O . ASN A 1 132 ? -13.744 11.773 -7.937 1.00 86.62 132 ASN A O 1
ATOM 1047 N N . VAL A 1 133 ? -14.838 10.764 -9.627 1.00 81.06 133 VAL A N 1
ATOM 1048 C CA . VAL A 1 133 ? -13.951 11.202 -10.718 1.00 81.06 133 VAL A CA 1
ATOM 1049 C C . VAL A 1 133 ? -14.827 11.586 -11.902 1.00 81.06 133 VAL A C 1
ATOM 1051 O O . VAL A 1 133 ? -15.677 10.794 -12.299 1.00 81.06 133 VAL A O 1
ATOM 1054 N N . ASP A 1 134 ? -14.645 12.788 -12.451 1.00 84.75 134 ASP A N 1
ATOM 1055 C CA . ASP A 1 134 ? -15.352 13.271 -13.649 1.00 84.75 134 ASP A CA 1
ATOM 1056 C C . ASP A 1 134 ? -16.882 13.061 -13.608 1.00 84.75 134 ASP A C 1
ATOM 1058 O O . ASP A 1 134 ? -17.494 12.597 -14.567 1.00 84.75 134 ASP A O 1
ATOM 1062 N N . ASN A 1 135 ? -17.509 13.396 -12.473 1.00 87.75 135 ASN A N 1
ATOM 1063 C CA . ASN A 1 135 ? -18.946 13.217 -12.190 1.00 87.75 135 ASN A CA 1
ATOM 1064 C C . ASN A 1 135 ? -19.448 11.762 -12.120 1.00 87.75 135 ASN A C 1
ATOM 1066 O O . ASN A 1 135 ? -20.651 11.540 -11.993 1.00 87.75 135 ASN A O 1
ATOM 1070 N N . ALA A 1 136 ? -18.560 10.772 -12.156 1.00 84.69 136 ALA A N 1
ATOM 1071 C CA . ALA A 1 136 ? -18.890 9.383 -11.874 1.00 84.69 136 ALA A CA 1
ATOM 1072 C C . ALA A 1 136 ? -18.496 9.020 -10.435 1.00 84.69 136 ALA A C 1
ATOM 1074 O O . ALA A 1 136 ? -17.394 9.340 -9.982 1.00 84.69 136 ALA A O 1
ATOM 1075 N N . GLN A 1 137 ? -19.397 8.333 -9.731 1.00 91.88 137 GLN A N 1
ATOM 1076 C CA . GLN A 1 137 ? -19.116 7.750 -8.422 1.00 91.88 137 GLN A CA 1
ATOM 1077 C C . GLN A 1 137 ? -18.485 6.370 -8.599 1.00 91.88 137 GLN A C 1
ATOM 1079 O O . GLN A 1 137 ? -18.959 5.551 -9.387 1.00 91.88 137 GLN A O 1
ATOM 1084 N N . TYR A 1 138 ? -17.424 6.129 -7.843 1.00 88.62 138 TYR A N 1
ATOM 1085 C CA . TYR A 1 138 ? -16.697 4.875 -7.784 1.00 88.62 138 TYR A CA 1
ATOM 1086 C C . TYR A 1 138 ? -16.773 4.314 -6.369 1.00 88.62 138 TYR A C 1
ATOM 1088 O O . TYR A 1 138 ? -16.718 5.064 -5.389 1.00 88.62 138 TYR A O 1
ATOM 1096 N N . THR A 1 139 ? -16.855 2.990 -6.273 1.00 93.00 139 THR A N 1
ATOM 1097 C CA . THR A 1 139 ? -16.873 2.283 -4.992 1.00 93.00 139 THR A CA 1
ATOM 1098 C C . THR A 1 139 ? -15.869 1.141 -5.011 1.00 93.00 139 THR A C 1
ATOM 1100 O O . THR A 1 139 ? -15.908 0.297 -5.904 1.00 93.00 139 THR A O 1
ATOM 1103 N N . ALA A 1 140 ? -15.014 1.057 -3.996 1.00 92.19 140 ALA A N 1
ATOM 1104 C CA . ALA A 1 140 ? -14.205 -0.123 -3.726 1.00 92.19 140 ALA A CA 1
ATOM 1105 C C . ALA A 1 140 ? -14.610 -0.746 -2.396 1.00 92.19 140 ALA A C 1
ATOM 1107 O O . ALA A 1 140 ? -14.888 -0.041 -1.430 1.00 92.19 140 ALA A O 1
ATOM 1108 N N . THR A 1 141 ? -14.603 -2.070 -2.333 1.00 96.75 141 THR A N 1
ATOM 1109 C CA . THR A 1 141 ? -14.808 -2.810 -1.086 1.00 96.75 141 THR A CA 1
ATOM 1110 C C . THR A 1 141 ? -13.587 -3.647 -0.757 1.00 96.75 141 THR A C 1
ATOM 1112 O O . THR A 1 141 ? -13.002 -4.252 -1.655 1.00 96.75 141 THR A O 1
ATOM 1115 N N . PHE A 1 142 ? -13.253 -3.737 0.523 1.00 97.69 142 PHE A N 1
ATOM 1116 C CA . PHE A 1 142 ? -12.225 -4.627 1.046 1.00 97.69 142 PHE A CA 1
ATOM 1117 C C . PHE A 1 142 ? -12.830 -5.503 2.139 1.00 97.69 142 PHE A C 1
ATOM 1119 O O . PHE A 1 142 ? -13.439 -4.974 3.068 1.00 97.69 142 PHE A O 1
ATOM 1126 N N . ASP A 1 143 ? -12.687 -6.821 2.013 1.00 97.75 143 ASP A N 1
ATOM 1127 C CA . ASP A 1 143 ? -13.128 -7.765 3.041 1.00 97.75 143 ASP A CA 1
ATOM 1128 C C . ASP A 1 143 ? -12.070 -7.810 4.152 1.00 97.75 143 ASP A C 1
ATOM 1130 O O . ASP A 1 143 ? -10.901 -8.106 3.897 1.00 97.75 143 ASP A O 1
ATOM 1134 N N . VAL A 1 144 ? -12.469 -7.477 5.379 1.00 97.88 144 VAL A N 1
ATOM 1135 C CA . VAL A 1 144 ? -11.554 -7.393 6.521 1.00 97.88 144 VAL A CA 1
ATOM 1136 C C . VAL A 1 144 ? -11.210 -8.808 6.995 1.00 97.88 144 VAL A C 1
ATOM 1138 O O . VAL A 1 144 ? -12.125 -9.587 7.271 1.00 97.88 144 VAL A O 1
ATOM 1141 N N . PRO A 1 145 ? -9.918 -9.166 7.136 1.00 97.81 145 PRO A N 1
ATOM 1142 C CA . PRO A 1 145 ? -9.536 -10.448 7.717 1.00 97.81 145 PRO A CA 1
ATOM 1143 C C . PRO A 1 145 ? -10.153 -10.644 9.107 1.00 97.81 145 PRO A C 1
ATOM 1145 O O . PRO A 1 145 ? -10.133 -9.728 9.929 1.00 97.81 145 PRO A O 1
ATOM 1148 N N . GLN A 1 146 ? -10.663 -11.848 9.384 1.00 97.56 146 GLN A N 1
ATOM 1149 C CA . GLN A 1 146 ? -11.455 -12.145 10.585 1.00 97.56 146 GLN A CA 1
ATOM 1150 C C . GLN A 1 146 ? -10.770 -11.711 11.889 1.00 97.56 146 GLN A C 1
ATOM 1152 O O . GLN A 1 146 ? -11.426 -11.211 12.798 1.00 97.56 146 GLN A O 1
ATOM 1157 N N . GLN A 1 147 ? -9.445 -11.861 11.970 1.00 97.56 147 GLN A N 1
ATOM 1158 C CA . GLN A 1 147 ? -8.643 -11.493 13.138 1.00 97.56 147 GLN A CA 1
ATOM 1159 C C . GLN A 1 147 ? -8.582 -9.980 13.421 1.00 97.56 147 GLN A C 1
ATOM 1161 O O . GLN A 1 147 ? -8.118 -9.575 14.488 1.00 97.56 147 GLN A O 1
ATOM 1166 N N . PHE A 1 148 ? -9.011 -9.140 12.475 1.00 97.50 148 PHE A N 1
ATOM 1167 C CA . PHE A 1 148 ? -8.993 -7.682 12.595 1.00 97.50 148 PHE A CA 1
ATOM 1168 C C . PHE A 1 148 ? -10.388 -7.057 12.732 1.00 97.50 148 PHE A C 1
ATOM 1170 O O . PHE A 1 148 ? -10.486 -5.871 13.047 1.00 97.50 148 PHE A O 1
ATOM 1177 N N . ILE A 1 149 ? -11.460 -7.835 12.550 1.00 98.00 149 ILE A N 1
ATOM 1178 C CA . ILE A 1 149 ? -12.836 -7.366 12.759 1.00 98.00 149 ILE A CA 1
ATOM 1179 C C . ILE A 1 149 ? -13.012 -6.919 14.217 1.00 98.00 149 ILE A C 1
ATOM 1181 O O . ILE A 1 149 ? -12.551 -7.572 15.151 1.00 98.00 149 ILE A O 1
ATOM 1185 N N . GLY A 1 150 ? -13.679 -5.783 14.418 1.00 97.56 150 GLY A N 1
ATOM 1186 C CA . GLY A 1 150 ? -13.945 -5.198 15.731 1.00 97.56 150 GLY A CA 1
ATOM 1187 C C . GLY A 1 150 ? -12.817 -4.324 16.287 1.00 97.56 150 GLY A C 1
ATOM 1188 O O . GLY A 1 150 ? -13.052 -3.583 17.242 1.00 97.56 150 GLY A O 1
ATOM 1189 N N . LYS A 1 151 ? -11.612 -4.354 15.701 1.00 96.94 151 LYS A N 1
ATOM 1190 C CA . LYS A 1 151 ? -10.520 -3.466 16.122 1.00 96.94 151 LYS A CA 1
ATOM 1191 C C . LYS A 1 151 ? -10.822 -2.015 15.737 1.00 96.94 151 LYS A C 1
ATOM 1193 O O . LYS A 1 151 ? -11.369 -1.752 14.670 1.00 96.94 151 LYS A O 1
ATOM 1198 N N . THR A 1 152 ? -10.461 -1.079 16.611 1.00 95.94 152 THR A N 1
ATOM 1199 C CA . THR A 1 152 ? -10.639 0.373 16.437 1.00 95.94 152 THR A CA 1
ATOM 1200 C C . THR A 1 152 ? -9.280 1.066 16.357 1.00 95.94 152 THR A C 1
ATOM 1202 O O . THR A 1 152 ? -8.270 0.493 16.767 1.00 95.94 152 THR A O 1
ATOM 1205 N N . ASN A 1 153 ? -9.245 2.306 15.851 1.00 92.81 153 ASN A N 1
ATOM 1206 C CA . ASN A 1 153 ? -8.042 3.158 15.842 1.00 92.81 153 ASN A CA 1
ATOM 1207 C C . ASN A 1 153 ? -6.796 2.471 15.261 1.00 92.81 153 ASN A C 1
ATOM 1209 O O . ASN A 1 153 ? -5.690 2.594 15.786 1.00 92.81 153 ASN A O 1
ATOM 1213 N N . CYS A 1 154 ? -6.990 1.713 14.192 1.00 94.19 154 CYS A N 1
ATOM 1214 C CA . CYS A 1 154 ? -5.946 0.973 13.510 1.00 94.19 154 CYS A CA 1
ATOM 1215 C C . CYS A 1 154 ? -6.148 1.070 12.002 1.00 94.19 154 CYS A C 1
ATOM 1217 O O . CYS A 1 154 ? -7.206 1.475 11.516 1.00 94.19 154 CYS A O 1
ATOM 1219 N N . VAL A 1 155 ? -5.109 0.702 11.270 1.00 96.00 155 VAL A N 1
ATOM 1220 C CA . VAL A 1 155 ? -5.107 0.682 9.815 1.00 96.00 155 VAL A CA 1
ATOM 1221 C C . VAL A 1 155 ? -4.585 -0.661 9.330 1.00 96.00 155 VAL A C 1
ATOM 1223 O O . VAL A 1 155 ? -3.668 -1.238 9.915 1.00 96.00 155 VAL A O 1
ATOM 1226 N N . LEU A 1 156 ? -5.210 -1.183 8.282 1.00 97.69 156 LEU A N 1
ATOM 1227 C CA . LEU A 1 156 ? -4.777 -2.385 7.590 1.00 97.69 156 LEU A CA 1
ATOM 1228 C C . LEU A 1 156 ? -3.877 -1.972 6.434 1.00 97.69 156 LEU A C 1
ATOM 1230 O O . LEU A 1 156 ? -4.217 -1.079 5.659 1.00 97.69 156 LEU A O 1
ATOM 1234 N N . VAL A 1 157 ? -2.728 -2.621 6.324 1.00 97.44 157 VAL A N 1
ATOM 1235 C CA . VAL A 1 157 ? -1.714 -2.309 5.322 1.00 97.44 157 VAL A CA 1
ATOM 1236 C C . VAL A 1 157 ? -1.398 -3.558 4.521 1.00 97.44 157 VAL A C 1
ATOM 1238 O O . VAL A 1 157 ? -1.209 -4.640 5.078 1.00 97.44 157 VAL A O 1
ATOM 1241 N N . VAL A 1 158 ? -1.351 -3.409 3.203 1.00 96.69 158 VAL A N 1
ATOM 1242 C CA . VAL A 1 158 ? -0.899 -4.454 2.284 1.00 96.69 158 VAL A CA 1
ATOM 1243 C C . VAL A 1 158 ? -0.085 -3.817 1.167 1.00 96.69 158 VAL A C 1
ATOM 1245 O O . VAL A 1 158 ? -0.427 -2.748 0.663 1.00 96.69 158 VAL A O 1
ATOM 1248 N N . GLU A 1 159 ? 1.009 -4.463 0.788 1.00 95.19 159 GLU A N 1
ATOM 1249 C CA . GLU A 1 159 ? 1.926 -3.963 -0.233 1.00 95.19 159 GLU A CA 1
ATOM 1250 C C . GLU A 1 159 ? 1.794 -4.751 -1.532 1.00 95.19 159 GLU A C 1
ATOM 1252 O O . GLU A 1 159 ? 1.465 -5.934 -1.539 1.00 95.19 159 GLU A O 1
ATOM 1257 N N . TYR A 1 160 ? 2.039 -4.092 -2.656 1.00 93.25 160 TYR A N 1
ATOM 1258 C CA . TYR A 1 160 ? 2.130 -4.727 -3.957 1.00 93.25 160 TYR A CA 1
ATOM 1259 C C . TYR A 1 160 ? 3.417 -5.574 -3.987 1.00 93.25 160 TYR A C 1
ATOM 1261 O O . TYR A 1 160 ? 4.455 -5.107 -3.515 1.00 93.25 160 TYR A O 1
ATOM 1269 N N . PRO A 1 161 ? 3.402 -6.807 -4.527 1.00 93.38 161 PRO A N 1
ATOM 1270 C CA . PRO A 1 161 ? 2.391 -7.419 -5.403 1.00 93.38 161 PRO A CA 1
ATOM 1271 C C . PRO A 1 161 ? 1.256 -8.182 -4.699 1.00 93.38 161 PRO A C 1
ATOM 1273 O O . PRO A 1 161 ? 0.484 -8.870 -5.365 1.00 93.38 161 PRO A O 1
ATOM 1276 N N . ASP A 1 162 ? 1.130 -8.090 -3.375 1.00 95.12 162 ASP A N 1
ATOM 1277 C CA . ASP A 1 162 ? 0.195 -8.911 -2.600 1.00 95.12 162 ASP A CA 1
ATOM 1278 C C . ASP A 1 162 ? -1.237 -8.362 -2.558 1.00 95.12 162 ASP A C 1
ATOM 1280 O O . ASP A 1 162 ? -2.083 -8.905 -1.848 1.00 95.12 162 ASP A O 1
ATOM 1284 N N . PHE A 1 163 ? -1.550 -7.326 -3.337 1.00 94.38 163 PHE A N 1
ATOM 1285 C CA . PHE A 1 163 ? -2.920 -6.862 -3.536 1.00 94.38 163 PHE A CA 1
ATOM 1286 C C . PHE A 1 163 ? -3.211 -6.454 -4.981 1.00 94.38 163 PHE A C 1
ATOM 1288 O O . PHE A 1 163 ? -2.317 -6.163 -5.774 1.00 94.38 163 PHE A O 1
ATOM 1295 N N . GLY A 1 164 ? -4.501 -6.377 -5.308 1.00 91.62 164 GLY A N 1
ATOM 1296 C CA . GLY A 1 164 ? -4.986 -5.812 -6.564 1.00 91.62 164 GLY A CA 1
ATOM 1297 C C . GLY A 1 164 ? -6.487 -5.533 -6.540 1.00 91.62 164 GLY A C 1
ATOM 1298 O O . GLY A 1 164 ? -7.196 -5.953 -5.624 1.00 91.62 164 GLY A O 1
ATOM 1299 N N . PHE A 1 165 ? -6.987 -4.838 -7.562 1.00 89.69 165 PHE A N 1
ATOM 1300 C CA . PHE A 1 165 ? -8.421 -4.602 -7.732 1.00 89.69 165 PHE A CA 1
ATOM 1301 C C . PHE A 1 165 ? -9.040 -5.599 -8.709 1.00 89.69 165 PHE A C 1
ATOM 1303 O O . PHE A 1 165 ? -8.481 -5.907 -9.759 1.00 89.69 165 PHE A O 1
ATOM 1310 N N . VAL A 1 166 ? -10.241 -6.060 -8.380 1.00 88.94 166 VAL A N 1
ATOM 1311 C CA . VAL A 1 166 ? -11.107 -6.834 -9.267 1.00 88.94 166 VAL A CA 1
ATOM 1312 C C . VAL A 1 166 ? -12.315 -5.976 -9.618 1.00 88.94 166 VAL A C 1
ATOM 1314 O O . VAL A 1 166 ? -13.052 -5.553 -8.729 1.00 88.94 166 VAL A O 1
ATOM 1317 N N . GLY A 1 167 ? -12.525 -5.710 -10.907 1.00 86.94 167 GLY A N 1
ATOM 1318 C CA . GLY A 1 167 ? -13.710 -4.994 -11.377 1.00 86.94 167 GLY A CA 1
ATOM 1319 C C . GLY A 1 167 ? -14.976 -5.832 -11.195 1.00 86.94 167 GLY A C 1
ATOM 1320 O O . GLY A 1 167 ? -15.021 -6.987 -11.617 1.00 86.94 167 GLY A O 1
ATOM 1321 N N . LEU A 1 168 ? -16.003 -5.239 -10.588 1.00 89.00 168 LEU A N 1
ATOM 1322 C CA . LEU A 1 168 ? -17.322 -5.847 -10.377 1.00 89.00 168 LEU A CA 1
ATOM 1323 C C . LEU A 1 168 ? -18.385 -5.324 -11.364 1.00 89.00 168 LEU A C 1
ATOM 1325 O O . LEU A 1 168 ? -19.516 -5.798 -11.336 1.00 89.00 168 LEU A O 1
ATOM 1329 N N . GLY A 1 169 ? -18.025 -4.370 -12.231 1.00 85.19 169 GLY A N 1
ATOM 1330 C CA . GLY A 1 169 ? -18.956 -3.641 -13.105 1.00 85.19 169 GLY A CA 1
ATOM 1331 C C . GLY A 1 169 ? -19.442 -2.332 -12.473 1.00 85.19 169 GLY A C 1
ATOM 1332 O O . GLY A 1 169 ? -19.227 -2.106 -11.287 1.00 85.19 169 GLY A O 1
ATOM 1333 N N . ASP A 1 170 ? -20.046 -1.448 -13.270 1.00 89.31 170 ASP A N 1
ATOM 1334 C CA . ASP A 1 170 ? -20.704 -0.209 -12.809 1.00 89.31 170 ASP A CA 1
ATOM 1335 C C . ASP A 1 170 ? -19.864 0.665 -11.855 1.00 89.31 170 ASP A C 1
ATOM 1337 O O . ASP A 1 170 ? -20.347 1.122 -10.823 1.00 89.31 170 ASP A O 1
ATOM 1341 N N . ASN A 1 171 ? -18.580 0.876 -12.174 1.00 86.88 171 ASN A N 1
ATOM 1342 C CA . ASN A 1 171 ? -17.614 1.612 -11.338 1.00 86.88 171 ASN A CA 1
ATOM 1343 C C . ASN A 1 171 ? -17.416 1.031 -9.921 1.00 86.88 171 ASN A C 1
ATOM 1345 O O . ASN A 1 171 ? -16.968 1.728 -9.007 1.00 86.88 171 ASN A O 1
ATOM 1349 N N . ARG A 1 172 ? -17.710 -0.260 -9.738 1.00 90.31 172 ARG A N 1
ATOM 1350 C CA . ARG A 1 172 ? -17.497 -0.995 -8.490 1.00 90.31 172 ARG A CA 1
ATOM 1351 C C . ARG A 1 172 ? -16.293 -1.917 -8.597 1.00 90.31 172 ARG A C 1
ATOM 1353 O O . ARG A 1 172 ? -16.091 -2.600 -9.602 1.00 90.31 172 ARG A O 1
ATOM 1360 N N . PHE A 1 173 ? -15.520 -1.972 -7.522 1.00 91.06 173 PHE A N 1
ATOM 1361 C CA . PHE A 1 173 ? -14.276 -2.723 -7.433 1.00 91.06 173 PHE A CA 1
ATOM 1362 C C . PHE A 1 173 ? -14.203 -3.481 -6.107 1.00 91.06 173 PHE A C 1
ATOM 1364 O O . PHE A 1 173 ? -14.728 -3.038 -5.088 1.00 91.06 173 PHE A O 1
ATOM 1371 N N . GLN A 1 174 ? -13.510 -4.613 -6.103 1.00 94.12 174 GLN A N 1
ATOM 1372 C CA . GLN A 1 174 ? -13.107 -5.310 -4.887 1.00 94.12 174 GLN A CA 1
ATOM 1373 C C . GLN A 1 174 ? -11.587 -5.260 -4.782 1.00 94.12 174 GLN A C 1
ATOM 1375 O O . GLN A 1 174 ? -10.896 -5.758 -5.670 1.00 94.12 174 GLN A O 1
ATOM 1380 N N . LEU A 1 175 ? -11.069 -4.676 -3.706 1.00 94.94 175 LEU A N 1
ATOM 1381 C CA . LEU A 1 175 ? -9.665 -4.808 -3.346 1.00 94.94 175 LEU A CA 1
ATOM 1382 C C . LEU A 1 175 ? -9.467 -6.204 -2.750 1.00 94.94 175 LEU A C 1
ATOM 1384 O O . LEU A 1 175 ? -10.129 -6.564 -1.777 1.00 94.94 175 LEU A O 1
ATOM 1388 N N . LYS A 1 176 ? -8.574 -6.992 -3.344 1.00 95.19 176 LYS A N 1
ATOM 1389 C CA . LYS A 1 176 ? -8.184 -8.310 -2.840 1.00 95.1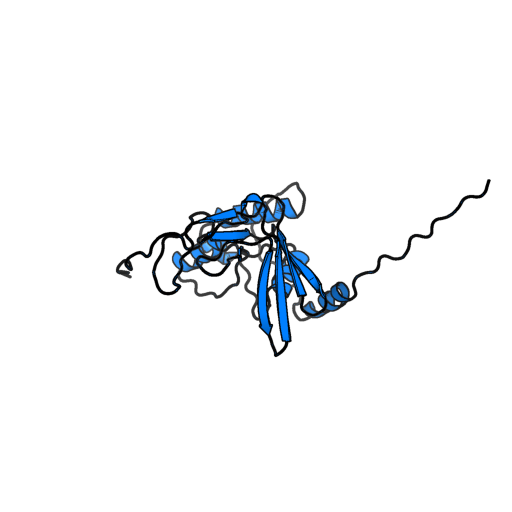9 176 LYS A CA 1
ATOM 1390 C C . LYS A 1 176 ? -6.741 -8.270 -2.383 1.00 95.19 176 LYS A C 1
ATOM 1392 O O . LYS A 1 176 ? -5.908 -7.685 -3.068 1.00 95.19 176 LYS A O 1
ATOM 1397 N N . ALA A 1 177 ? -6.470 -8.933 -1.269 1.00 95.69 177 ALA A N 1
ATOM 1398 C CA . ALA A 1 177 ? -5.130 -9.179 -0.764 1.00 95.69 177 ALA A CA 1
ATOM 1399 C C . ALA A 1 177 ? -4.840 -10.684 -0.766 1.00 95.69 177 ALA A C 1
ATOM 1401 O O . ALA A 1 177 ? -5.761 -11.496 -0.634 1.00 95.69 177 ALA A O 1
ATOM 1402 N N . ALA A 1 178 ? -3.571 -11.052 -0.914 1.00 94.44 178 ALA A N 1
ATOM 1403 C CA . ALA A 1 178 ? -3.112 -12.412 -0.694 1.00 94.44 178 ALA A CA 1
ATOM 1404 C C . ALA A 1 178 ? -3.344 -12.818 0.771 1.00 94.44 178 ALA A C 1
ATOM 1406 O O . ALA A 1 178 ? -3.285 -11.993 1.689 1.00 94.44 178 ALA A O 1
ATOM 1407 N N . GLU A 1 179 ? -3.613 -14.103 0.990 1.00 91.69 179 GLU A N 1
ATOM 1408 C CA . GLU A 1 179 ? -3.816 -14.639 2.332 1.00 91.69 179 GLU A CA 1
ATOM 1409 C C . GLU A 1 179 ? -2.581 -14.380 3.208 1.00 91.69 179 GLU A C 1
ATOM 1411 O O . GLU A 1 179 ? -1.446 -14.595 2.786 1.00 91.69 179 GLU A O 1
ATOM 1416 N N . GLY A 1 180 ? -2.804 -13.861 4.419 1.00 93.75 180 GLY A N 1
ATOM 1417 C CA . GLY A 1 180 ? -1.735 -13.536 5.367 1.00 93.75 180 GLY A CA 1
ATOM 1418 C C . GLY A 1 180 ? -0.888 -12.301 5.029 1.00 93.75 180 GLY A C 1
ATOM 1419 O O . GLY A 1 180 ? -0.036 -11.937 5.833 1.00 93.75 180 GLY A O 1
ATOM 1420 N N . ALA A 1 181 ? -1.114 -11.624 3.897 1.00 95.56 181 ALA A N 1
ATOM 1421 C CA . ALA A 1 181 ? -0.323 -10.447 3.515 1.00 95.56 181 ALA A CA 1
ATOM 1422 C C . ALA A 1 181 ? -0.754 -9.149 4.223 1.00 95.56 181 ALA A C 1
ATOM 1424 O O . ALA A 1 181 ? 0.002 -8.180 4.280 1.00 95.56 181 ALA A O 1
ATOM 1425 N N . VAL A 1 182 ? -1.972 -9.121 4.768 1.00 97.69 182 VAL A N 1
ATOM 1426 C CA . VAL A 1 182 ? -2.531 -7.944 5.441 1.00 97.69 182 VAL A CA 1
ATOM 1427 C C . VAL A 1 182 ? -1.921 -7.804 6.832 1.00 97.69 182 VAL A C 1
ATOM 1429 O O . VAL A 1 182 ? -2.086 -8.677 7.684 1.00 97.69 182 VAL A O 1
ATOM 1432 N N . SER A 1 183 ? -1.257 -6.678 7.067 1.00 97.69 183 SER A N 1
ATOM 1433 C CA . SER A 1 183 ? -0.701 -6.298 8.366 1.00 97.69 183 SER A CA 1
ATOM 1434 C C . SER A 1 183 ? -1.586 -5.258 9.050 1.00 97.69 183 SER A C 1
ATOM 1436 O O . SER A 1 183 ? -2.280 -4.491 8.388 1.00 97.69 183 SER A O 1
ATOM 1438 N N . LEU A 1 184 ? -1.567 -5.234 10.380 1.00 97.00 184 LEU A N 1
ATOM 1439 C CA . LEU A 1 184 ? -2.296 -4.269 11.197 1.00 97.00 184 LEU A CA 1
ATOM 1440 C C . LEU A 1 184 ? -1.300 -3.303 11.835 1.00 97.00 184 LEU A C 1
ATOM 1442 O O . LEU A 1 184 ? -0.368 -3.748 12.499 1.00 97.00 184 LEU A O 1
ATOM 1446 N N . ILE A 1 185 ? -1.547 -2.005 11.694 1.00 96.38 185 ILE A N 1
ATOM 1447 C CA . ILE A 1 185 ? -0.859 -0.965 12.459 1.00 96.38 185 ILE A CA 1
ATOM 1448 C C . ILE A 1 185 ? -1.857 -0.401 13.462 1.00 96.38 185 ILE A C 1
ATOM 1450 O O . ILE A 1 185 ? -2.913 0.120 13.093 1.00 96.38 185 ILE A O 1
ATOM 1454 N N . GLU A 1 186 ? -1.539 -0.548 14.743 1.00 94.38 186 GLU A N 1
ATOM 1455 C CA . GLU A 1 186 ? -2.360 -0.047 15.841 1.00 94.38 186 GLU A CA 1
ATOM 1456 C C . GLU A 1 186 ? -2.065 1.433 16.118 1.00 94.38 186 GLU A C 1
ATOM 1458 O O . GLU A 1 186 ? -1.063 1.987 15.663 1.00 94.38 186 GLU A O 1
ATOM 1463 N N . HIS A 1 187 ? -2.965 2.086 16.854 1.00 93.19 187 HIS A N 1
ATOM 1464 C CA . HIS A 1 187 ? -2.841 3.491 17.248 1.00 93.19 187 HIS A CA 1
ATOM 1465 C C . HIS A 1 187 ? -2.645 4.448 16.062 1.00 93.19 187 HIS A C 1
ATOM 1467 O O . HIS A 1 187 ? -1.818 5.354 16.120 1.00 93.19 187 HIS A O 1
ATOM 1473 N N . PHE A 1 188 ? -3.405 4.257 14.981 1.00 93.50 188 PHE A N 1
ATOM 1474 C CA . PHE A 1 188 ? -3.333 5.145 13.821 1.00 93.50 188 PHE A CA 1
ATOM 1475 C C . PHE A 1 188 ? -3.763 6.578 14.207 1.00 93.50 188 PHE A C 1
ATOM 1477 O O . PHE A 1 188 ? -4.775 6.737 14.906 1.00 93.50 188 PHE A O 1
ATOM 1484 N N . PRO A 1 189 ? -3.028 7.623 13.780 1.00 91.88 189 PRO A N 1
ATOM 1485 C CA . PRO A 1 189 ? -3.327 9.000 14.142 1.00 91.88 189 PRO A CA 1
ATOM 1486 C C . PRO A 1 189 ? -4.748 9.443 13.813 1.00 91.88 189 PRO A C 1
ATOM 1488 O O . PRO A 1 189 ? -5.257 9.248 12.712 1.00 91.88 189 PRO A O 1
ATOM 1491 N N . LYS A 1 190 ? -5.378 10.124 14.774 1.00 90.31 190 LYS A N 1
ATOM 1492 C CA . LYS A 1 190 ? -6.725 10.693 14.601 1.00 90.31 190 LYS A CA 1
ATOM 1493 C C . LYS A 1 190 ? -6.717 12.069 13.939 1.00 90.31 190 LYS A C 1
ATOM 1495 O O . LYS A 1 190 ? -7.768 12.554 13.526 1.00 90.31 190 LYS A O 1
ATOM 1500 N N . LYS A 1 191 ? -5.558 12.728 13.892 1.00 87.31 191 LYS A N 1
ATOM 1501 C CA . LYS A 1 191 ? -5.377 14.068 13.332 1.00 87.31 191 LYS A CA 1
ATOM 1502 C C . LYS A 1 191 ? -4.276 14.027 12.279 1.00 87.31 191 LYS A C 1
ATOM 1504 O O . LYS A 1 191 ? -3.277 13.344 12.452 1.00 87.31 191 LYS A O 1
ATOM 1509 N N . SER A 1 192 ? -4.456 14.787 11.205 1.00 79.94 192 SER A N 1
ATOM 1510 C CA . SER A 1 192 ? -3.549 14.795 10.051 1.00 79.94 192 SER A CA 1
ATOM 1511 C C . SER A 1 192 ? -2.424 15.832 10.128 1.00 79.94 192 SER A C 1
ATOM 1513 O O . SER A 1 192 ? -1.484 15.751 9.350 1.00 79.94 192 SER A O 1
ATOM 1515 N N . ASN A 1 193 ? -2.525 16.824 11.020 1.00 81.94 193 ASN A N 1
ATOM 1516 C CA . ASN A 1 193 ? -1.664 18.019 11.010 1.00 81.94 193 ASN A CA 1
ATOM 1517 C C . ASN A 1 193 ? -0.668 18.049 12.179 1.00 81.94 193 ASN A C 1
ATOM 1519 O O . ASN A 1 193 ? -0.270 19.118 12.636 1.00 81.94 193 ASN A O 1
ATOM 1523 N N . GLU A 1 194 ? -0.323 16.885 12.712 1.00 87.38 194 GLU A N 1
ATOM 1524 C CA . GLU A 1 194 ? 0.637 16.745 13.801 1.00 87.38 194 GLU A CA 1
ATOM 1525 C C . GLU A 1 194 ? 1.750 15.787 13.361 1.00 87.38 194 GLU A C 1
ATOM 1527 O O . GLU A 1 194 ? 1.579 15.001 12.429 1.00 87.38 194 GLU A O 1
ATOM 1532 N N . TRP A 1 195 ? 2.900 15.870 14.024 1.00 87.50 195 TRP A N 1
ATOM 1533 C CA . TRP A 1 195 ? 4.013 14.958 13.788 1.00 87.50 195 TRP A CA 1
ATOM 1534 C C . TRP A 1 195 ? 3.799 13.673 14.577 1.00 87.50 195 TRP A C 1
ATOM 1536 O O . TRP A 1 195 ? 3.355 13.724 15.720 1.00 87.50 195 TRP A O 1
ATOM 1546 N N . TYR A 1 196 ? 4.136 12.530 13.995 1.00 90.31 196 TYR A N 1
ATOM 1547 C CA . TYR A 1 196 ? 3.967 11.223 14.626 1.00 90.31 196 TYR A CA 1
ATOM 1548 C C . TYR A 1 196 ? 5.220 10.384 14.430 1.00 90.31 196 TYR A C 1
ATOM 1550 O O . TYR A 1 196 ? 5.997 10.615 13.503 1.00 90.31 196 TYR A O 1
ATOM 1558 N N . GLU A 1 197 ? 5.385 9.385 15.292 1.00 91.75 197 GLU A N 1
ATOM 1559 C CA . GLU A 1 197 ? 6.222 8.245 14.930 1.00 91.75 197 GLU A CA 1
ATOM 1560 C C . GLU A 1 197 ? 5.601 7.509 13.752 1.00 91.75 197 GLU A C 1
ATOM 1562 O O . GLU A 1 197 ? 4.422 7.677 13.433 1.00 91.75 197 GLU A O 1
ATOM 1567 N N . TYR A 1 198 ? 6.392 6.653 13.130 1.00 92.06 198 TYR A N 1
ATOM 1568 C CA . TYR A 1 198 ? 5.924 5.769 12.084 1.00 92.06 198 TYR A CA 1
ATOM 1569 C C . TYR A 1 198 ? 6.279 4.325 12.418 1.00 92.06 198 TYR A C 1
ATOM 1571 O O . TYR A 1 198 ? 7.254 4.041 13.112 1.00 92.06 198 TYR A O 1
ATOM 1579 N N . ASP A 1 199 ? 5.477 3.412 11.890 1.00 94.00 199 ASP A N 1
ATOM 1580 C CA . ASP A 1 199 ? 5.814 2.001 11.826 1.00 94.00 199 ASP A CA 1
ATOM 1581 C C . ASP A 1 199 ? 7.080 1.815 10.975 1.00 94.00 199 ASP A C 1
ATOM 1583 O O . ASP A 1 199 ? 7.138 2.279 9.834 1.00 94.00 199 ASP A O 1
ATOM 1587 N N . GLU A 1 200 ? 8.108 1.160 11.519 1.00 91.06 200 GLU A N 1
ATOM 1588 C CA . GLU A 1 200 ? 9.414 1.040 10.852 1.00 91.06 200 GLU A CA 1
ATOM 1589 C C . GLU A 1 200 ? 9.340 0.278 9.525 1.00 91.06 200 GLU A C 1
ATOM 1591 O O . GLU A 1 200 ? 10.128 0.558 8.616 1.00 91.06 200 GLU A O 1
ATOM 1596 N N . ARG A 1 201 ? 8.392 -0.662 9.408 1.00 92.19 201 ARG A N 1
ATOM 1597 C CA . ARG A 1 201 ? 8.244 -1.543 8.249 1.00 92.19 201 ARG A CA 1
ATOM 1598 C C . ARG A 1 201 ? 7.543 -0.847 7.089 1.00 92.19 201 ARG A C 1
ATOM 1600 O O . ARG A 1 201 ? 7.978 -1.001 5.956 1.00 92.19 201 ARG A O 1
ATOM 1607 N N . PHE A 1 202 ? 6.468 -0.112 7.356 1.00 93.62 202 PHE A N 1
ATOM 1608 C CA . PHE A 1 202 ? 5.618 0.477 6.314 1.00 93.62 202 PHE A CA 1
ATOM 1609 C C . PHE A 1 202 ? 5.764 1.997 6.188 1.00 93.62 202 PHE A C 1
ATOM 1611 O O . PHE A 1 202 ? 5.213 2.593 5.259 1.00 93.62 202 PHE A O 1
ATOM 1618 N N . ARG A 1 203 ? 6.468 2.638 7.132 1.00 92.56 203 ARG A N 1
ATOM 1619 C CA . ARG A 1 203 ? 6.574 4.102 7.264 1.00 92.56 203 ARG A CA 1
ATOM 1620 C C . ARG A 1 203 ? 5.208 4.786 7.305 1.00 92.56 203 ARG A C 1
ATOM 1622 O O . ARG A 1 203 ? 5.005 5.861 6.750 1.00 92.56 203 ARG A O 1
ATOM 1629 N N . ILE A 1 204 ? 4.250 4.134 7.961 1.00 92.88 204 ILE A N 1
ATOM 1630 C CA . ILE A 1 204 ? 2.905 4.668 8.183 1.00 92.88 204 ILE A CA 1
ATOM 1631 C C . ILE A 1 204 ? 2.843 5.266 9.591 1.00 92.88 204 ILE A C 1
ATOM 1633 O O . ILE A 1 204 ? 3.274 4.600 10.535 1.00 92.88 204 ILE A O 1
ATOM 1637 N N . PRO A 1 205 ? 2.304 6.485 9.761 1.00 92.25 205 PRO A N 1
ATOM 1638 C CA . PRO A 1 205 ? 2.179 7.122 11.067 1.00 92.25 205 PRO A CA 1
ATOM 1639 C C . PRO A 1 205 ? 1.463 6.259 12.117 1.00 92.25 205 PRO A C 1
ATOM 1641 O O . PRO A 1 205 ? 0.447 5.625 11.826 1.00 92.25 205 PRO A O 1
ATOM 1644 N N . THR A 1 206 ? 1.960 6.274 13.353 1.00 93.62 206 THR A N 1
ATOM 1645 C CA . THR A 1 206 ? 1.393 5.548 14.500 1.00 93.62 206 THR A CA 1
ATOM 1646 C C . THR A 1 206 ? 1.681 6.267 15.823 1.00 93.62 206 THR A C 1
ATOM 1648 O O . THR A 1 206 ? 2.653 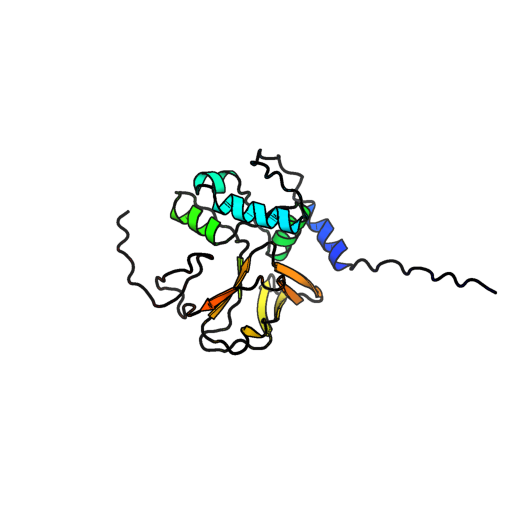7.010 15.971 1.00 93.62 206 THR A O 1
ATOM 1651 N N . GLY A 1 207 ? 0.820 6.033 16.809 1.00 91.12 207 GLY A N 1
ATOM 1652 C CA . GLY A 1 207 ? 1.004 6.454 18.187 1.00 91.12 207 GLY A CA 1
ATOM 1653 C C . GLY A 1 207 ? 0.505 7.866 18.476 1.00 91.12 207 GLY A C 1
ATOM 1654 O O . GLY A 1 207 ? -0.479 8.350 17.913 1.00 91.12 207 GLY A O 1
ATOM 1655 N N . SER A 1 208 ? 1.169 8.504 19.437 1.00 90.56 208 SER A N 1
ATOM 1656 C CA . SER A 1 208 ? 0.798 9.829 19.926 1.00 90.56 208 SER A CA 1
ATOM 1657 C C . SER A 1 208 ? 1.535 10.940 19.177 1.00 90.56 208 SER A C 1
ATOM 1659 O O . SER A 1 208 ? 2.665 10.728 18.729 1.00 90.56 208 SER A O 1
ATOM 1661 N N . PRO A 1 209 ? 0.944 12.145 19.111 1.00 88.06 209 PRO A N 1
ATOM 1662 C CA . PRO A 1 209 ? 1.588 13.301 18.508 1.00 88.06 209 PRO A CA 1
ATOM 1663 C C . PRO A 1 209 ? 2.924 13.610 19.186 1.00 88.06 209 PRO A C 1
ATOM 1665 O O . PRO A 1 209 ? 3.021 13.640 20.417 1.00 88.06 209 PRO A O 1
ATOM 1668 N N . LYS A 1 210 ? 3.944 13.895 18.385 1.00 85.38 210 LYS A N 1
ATOM 1669 C CA . LYS A 1 210 ? 5.235 14.407 18.825 1.00 85.38 210 LYS A CA 1
ATOM 1670 C C . LYS A 1 210 ? 5.303 15.915 18.634 1.00 85.38 210 LYS A C 1
ATOM 1672 O O . LYS A 1 210 ? 4.669 16.494 17.753 1.00 85.38 210 LYS A O 1
ATOM 1677 N N . LYS A 1 211 ? 6.104 16.561 19.483 1.00 77.19 211 LYS A N 1
ATOM 1678 C CA . LYS A 1 211 ? 6.540 17.932 19.214 1.00 77.19 211 LYS A CA 1
ATOM 1679 C C . LYS A 1 211 ? 7.404 17.899 17.962 1.00 77.19 211 LYS A C 1
ATOM 1681 O O . LYS A 1 211 ? 8.259 17.023 17.847 1.00 77.19 211 LYS A O 1
ATOM 1686 N N . GLU A 1 212 ? 7.174 18.850 17.068 1.00 67.88 212 GLU A N 1
ATOM 1687 C CA . GLU A 1 212 ? 8.055 19.098 15.934 1.00 67.88 212 GLU A CA 1
ATOM 1688 C C . GLU A 1 212 ? 9.491 19.200 16.460 1.00 67.88 212 GLU A C 1
ATOM 1690 O O . GLU A 1 212 ? 9.787 20.005 17.350 1.00 67.88 212 GLU A O 1
ATOM 1695 N N . ALA A 1 213 ? 10.370 18.314 15.995 1.00 59.00 213 ALA A N 1
ATOM 1696 C CA . ALA A 1 213 ? 11.787 18.508 16.231 1.00 59.00 213 ALA A CA 1
ATOM 1697 C C . ALA A 1 213 ? 12.151 19.783 15.472 1.00 59.00 213 ALA A C 1
ATOM 1699 O O . ALA A 1 213 ? 11.911 19.840 14.269 1.00 59.00 213 ALA A O 1
ATOM 1700 N N . ASN A 1 214 ? 12.673 20.804 16.162 1.00 47.72 214 ASN A N 1
ATOM 1701 C CA . ASN A 1 214 ? 13.218 21.996 15.513 1.00 47.72 214 ASN A CA 1
ATOM 1702 C C . ASN A 1 214 ? 14.157 21.523 14.399 1.00 47.72 214 ASN A C 1
ATOM 1704 O O . ASN A 1 214 ? 15.251 21.031 14.684 1.00 47.72 214 ASN A O 1
ATOM 1708 N N . SER A 1 215 ? 13.713 21.600 13.147 1.00 44.12 215 SER A N 1
ATOM 1709 C CA . SER A 1 215 ? 14.520 21.182 12.017 1.00 44.12 215 SER A CA 1
ATOM 1710 C C . SER A 1 215 ? 15.581 22.251 11.813 1.00 44.12 215 SER A C 1
ATOM 1712 O O . SER A 1 215 ? 15.362 23.245 11.124 1.00 44.12 215 SER A O 1
ATOM 1714 N N . THR A 1 216 ? 16.732 22.073 12.450 1.00 38.06 216 THR A N 1
ATOM 1715 C CA . THR A 1 216 ? 17.964 22.710 12.006 1.00 38.06 216 THR A CA 1
ATOM 1716 C C . THR A 1 216 ? 18.345 22.032 10.689 1.00 38.06 216 THR A C 1
ATOM 1718 O O . THR A 1 216 ? 18.922 20.946 10.686 1.00 38.06 216 THR A O 1
ATOM 1721 N N . ARG A 1 217 ? 17.957 22.640 9.570 1.00 37.38 217 ARG A N 1
ATOM 1722 C CA . ARG A 1 217 ? 18.614 22.481 8.272 1.00 37.38 217 ARG A CA 1
ATOM 1723 C C . ARG A 1 217 ? 18.896 23.871 7.731 1.00 37.38 217 ARG A C 1
ATOM 1725 O O . ARG A 1 217 ? 17.958 24.697 7.756 1.00 37.38 217 ARG A O 1
#

Sequence (217 aa):
MGNIQIARAPAIRNAATVAMANRFGKYGPMEEKAVRNVEVAGDELSYLRQRCEMLRSMTPEQAFSVIESHKGLNVSEALELAKREKKLIVPNDVHDRILTETDSRYVAWTGTAVIYEVPDKPFGEKVIFNWNVDNAQYTATFDVPQQFIGKTNCVLVVEYPDFGFVGLGDNRFQLKAAEGAVSLIEHFPKKSNEWYEYDERFRIPTGSPKKEANSTR

Secondary structure (DSSP, 8-state):
------PPPP----HHHHHHHGGGTTSPPPP----------S-HHHHHHHHHHHHHHS-HHHHHHH----SS--HHHHHHHHHHTTPPPPPHHHHHHHHHHSS-------SEEEEEPSTTPPP-SEEEEEEEETTEEEEEEEEPPGGGTT--SEEEEEETTSEEEEEEETTEEEEEE-TT--EEEES--S-SSSEEEE-TTT--EEEEEEPPP----

pLDDT: mean 79.89, std 20.68, range [25.69, 98.0]

Solvent-accessible surface area (backbone atoms only — not comparable to full-atom values): 13558 Å² total; per-residue (Å²): 141,83,86,82,81,81,78,78,76,78,81,82,72,56,67,69,62,60,61,56,68,65,71,51,74,85,61,67,93,70,87,85,72,93,62,91,77,77,92,66,90,75,56,72,67,58,46,45,50,50,51,52,53,50,48,65,74,41,54,52,69,60,39,55,75,71,60,82,87,80,83,91,63,52,75,68,55,46,52,52,48,24,61,76,68,74,47,76,53,55,39,39,37,56,52,51,46,27,51,73,76,42,92,59,87,79,89,76,84,51,20,48,50,79,50,64,61,63,75,76,41,52,37,47,69,54,50,78,48,75,52,75,55,97,92,40,70,34,39,38,36,32,74,46,57,79,94,53,45,63,48,48,34,36,32,38,36,37,44,54,81,43,50,52,76,42,81,72,56,92,56,30,34,35,50,45,65,44,88,89,52,69,41,77,44,63,44,35,60,86,63,89,91,64,44,58,48,52,40,88,80,56,60,45,60,25,54,66,76,46,78,79,71,83,77,87,122

Mean predicted aligned error: 10.42 Å

Nearest PDB structures (foldseek):
  6od8-assembly1_B  TM=3.897E-01  e=5.301E-02  Leishmania major
  4o2d-assembly1_A  TM=3.636E-01  e=2.771E-01  Mycolicibacterium smegmatis MC2 155
  4jbj-assembly1_A  TM=2.937E-01  e=2.600E-01  Mus musculus
  6yir-assembly1_A  TM=2.873E-01  e=7.196E-01  Bacillus subtilis subsp. subtilis str. 168